Protein AF-A0A8X6WS28-F1 (afdb_monomer)

Sequence (253 aa):
MKSKLMPLMRCICMEIDQWQKDHEDIFRSQCIDFQRYFCWNSQGKIDRVKTGKSLINDENLCVIERYNLARLYFFVSDVISLWEKLPWSFKWQVKYHSPDDDDQKLWFQYITTQTDENVNRVCRISWDNPFNLKARFSFLTQNEKIYWFTFHIATKRICYDDMSLCLSQLEKNEQEIVLRQNASKILQYYLVWPLQSEFLDVSKSLWPFMSIKHCFDTLKFIINERIMIGWKDFDYVLLLKDFDANLNNLKNL

Secondary structure (DSSP, 8-state):
-HHHHHHHHHHHHHHHHHHHHHTHHHHTT----GGGT-PBPTTSSB-HHHHHHHHHH-TTS-HHHHHHHHHHTT-HHHHHHHHHHS-HHHHHHHHHT-TT-HHHHHHHHHHHH--HHHHHHHHHH-TT--TTHHHHHTTS-HHHHHHHHHHHHHTT---HHHHHHHHHTS-HHHHHHHHHHHHHHHHHHHTSTTGGGGHHHHHHHHGGG--HHHHHHHHHHIIIIIITTT--SS-HHHHHHHHHHHHHGGGG-

Radius of gyration: 20.95 Å; Cα contacts (8 Å, |Δi|>4): 197; chains: 1; bounding box: 54×35×66 Å

Foldseek 3Di:
DVVLVVLVVVQLVVLVVVLCVLLCVLCVDDPDPLPVQFDADPQGHGPLLSSLVSVLPDPVDDLSSSLVSCLLQVVLVSVLVSVVVDDPVVVCCLVPPCPPCPLSVLSVVCSVPVDPVSVLVNLPVVLPRQHNLVVSLVSDDQVRLLVSLLVCLVVVNHDPVSNVVSLVPHDPVSNLVSLLSRVLSNLLNCVRPPNVVCSVVSCVVSVVSDDPVSLVSNLCCLVPVDVVVPNDNDPSVVVSVSSVVVVVVVVVD

Solvent-accessible surface area (backbone atoms only — not comparable to full-atom values): 14457 Å² total; per-residue (Å²): 118,76,80,72,47,55,37,51,51,52,50,50,52,48,54,50,51,51,55,48,61,77,44,37,88,68,48,76,87,60,95,68,78,58,76,85,47,64,35,66,43,99,77,68,46,72,34,58,69,60,19,50,53,49,52,51,68,39,80,90,51,55,61,65,46,31,30,51,49,22,54,56,51,65,37,62,70,53,30,54,62,35,54,75,73,47,56,66,69,57,56,48,35,51,74,75,68,42,89,85,41,65,62,55,44,31,51,50,50,21,70,75,67,70,41,70,70,37,51,40,48,40,54,54,74,44,67,87,58,59,50,49,48,72,73,38,56,75,61,44,55,73,71,52,44,54,53,50,51,51,52,31,53,74,70,69,52,57,50,70,73,48,48,59,52,55,50,70,74,43,55,74,73,52,37,49,52,50,39,47,76,34,36,32,54,58,52,53,54,24,70,37,89,79,38,49,85,50,33,67,65,50,49,65,73,42,46,92,38,52,48,74,65,32,52,50,55,38,52,51,43,48,45,57,73,32,53,70,68,62,60,67,74,56,67,58,69,58,53,49,51,58,54,51,58,58,54,62,66,55,81,81,113

Structure (mmCIF, N/CA/C/O backbone):
data_AF-A0A8X6WS28-F1
#
_entry.id   AF-A0A8X6WS28-F1
#
loop_
_atom_site.group_PDB
_atom_site.id
_atom_site.type_symbol
_atom_site.label_atom_id
_atom_site.label_alt_id
_atom_site.label_comp_id
_atom_site.label_asym_id
_atom_site.label_entity_id
_atom_site.label_seq_id
_atom_site.pdbx_PDB_ins_code
_atom_site.Cartn_x
_atom_site.Cartn_y
_atom_site.Cartn_z
_atom_site.occupancy
_atom_site.B_iso_or_equiv
_atom_site.auth_seq_id
_atom_site.auth_comp_id
_atom_site.auth_asym_id
_atom_site.auth_atom_id
_atom_site.pdbx_PDB_model_num
ATOM 1 N N . MET A 1 1 ? -28.271 -16.884 1.435 1.00 48.62 1 MET A N 1
ATOM 2 C CA . MET A 1 1 ? -26.953 -16.922 0.757 1.00 48.62 1 MET A CA 1
ATOM 3 C C . MET A 1 1 ? -26.655 -15.645 -0.034 1.00 48.62 1 MET A C 1
ATOM 5 O O . MET A 1 1 ? -25.646 -15.024 0.260 1.00 48.62 1 MET A O 1
ATOM 9 N N . LYS A 1 2 ? -27.535 -15.178 -0.943 1.00 52.78 2 LYS A N 1
ATOM 10 C CA . LYS A 1 2 ? -27.320 -13.939 -1.734 1.00 52.78 2 LYS A CA 1
ATOM 11 C C . LYS A 1 2 ? -27.067 -12.656 -0.910 1.00 52.78 2 LYS A C 1
ATOM 13 O O . LYS A 1 2 ? -26.308 -11.803 -1.348 1.00 52.78 2 LYS A O 1
ATOM 18 N N . SER A 1 3 ? -27.635 -12.525 0.294 1.00 63.62 3 SER A N 1
ATOM 19 C CA . SER A 1 3 ? -27.516 -11.304 1.116 1.00 63.62 3 SER A CA 1
ATOM 20 C C . SER A 1 3 ? -26.146 -11.082 1.771 1.00 63.62 3 SER A C 1
ATOM 22 O O . SER A 1 3 ? -25.792 -9.936 2.022 1.00 63.62 3 SER A O 1
ATOM 24 N N . LYS A 1 4 ? -25.363 -12.142 2.026 1.00 65.88 4 LYS A N 1
ATOM 25 C CA . LYS A 1 4 ? -24.012 -12.035 2.619 1.00 65.88 4 LYS A CA 1
ATOM 26 C C . LYS A 1 4 ? -22.906 -11.802 1.581 1.00 65.88 4 LYS A C 1
ATOM 28 O O . LYS A 1 4 ? -21.815 -11.390 1.947 1.00 65.88 4 LYS A O 1
ATOM 33 N N . LEU A 1 5 ? -23.186 -12.049 0.300 1.00 76.75 5 LEU A N 1
ATOM 34 C CA . LEU A 1 5 ? -22.228 -11.867 -0.799 1.00 76.75 5 LEU A CA 1
ATOM 35 C C . LEU A 1 5 ? -22.096 -10.402 -1.226 1.00 76.75 5 LEU A C 1
ATOM 37 O O . LEU A 1 5 ? -20.997 -9.955 -1.533 1.00 76.75 5 LEU A O 1
ATOM 41 N N . MET A 1 6 ? -23.194 -9.643 -1.198 1.00 81.06 6 MET A N 1
ATOM 42 C CA . MET A 1 6 ? -23.214 -8.251 -1.668 1.00 81.06 6 MET A CA 1
ATOM 43 C C . MET A 1 6 ? -22.199 -7.329 -0.963 1.00 81.06 6 MET A C 1
ATOM 45 O O . MET A 1 6 ? -21.538 -6.560 -1.660 1.00 81.06 6 MET A O 1
ATOM 49 N N . PRO A 1 7 ? -22.015 -7.384 0.373 1.00 83.50 7 PRO A N 1
ATOM 50 C CA . PRO A 1 7 ? -21.005 -6.557 1.031 1.00 83.50 7 PRO A CA 1
ATOM 51 C C . PRO A 1 7 ? -19.574 -6.910 0.615 1.00 83.50 7 PRO A C 1
ATOM 53 O O . PRO A 1 7 ? -18.783 -6.013 0.348 1.00 83.50 7 PRO A O 1
ATOM 56 N N . LEU A 1 8 ? -19.263 -8.203 0.477 1.00 85.12 8 LEU A N 1
ATOM 57 C CA . LEU A 1 8 ? -17.941 -8.658 0.038 1.00 85.12 8 LEU A CA 1
ATOM 58 C C . LEU A 1 8 ? -17.656 -8.264 -1.415 1.00 85.12 8 LEU A C 1
ATOM 60 O O . LEU A 1 8 ? -16.547 -7.841 -1.724 1.00 85.12 8 LEU A O 1
ATOM 64 N N . MET A 1 9 ? -18.662 -8.326 -2.295 1.00 87.94 9 MET A N 1
ATOM 65 C CA . MET A 1 9 ? -18.533 -7.838 -3.674 1.00 87.94 9 MET A CA 1
ATOM 66 C C . MET A 1 9 ? -18.166 -6.354 -3.711 1.00 87.94 9 MET A C 1
ATOM 68 O O . MET A 1 9 ? -17.301 -5.965 -4.488 1.00 87.94 9 MET A O 1
ATOM 72 N N . ARG A 1 10 ? -18.770 -5.527 -2.845 1.00 89.56 10 ARG A N 1
ATOM 73 C CA . ARG A 1 10 ? -18.407 -4.106 -2.738 1.00 89.56 10 ARG A CA 1
ATOM 74 C C . ARG A 1 10 ? -16.935 -3.931 -2.355 1.00 89.56 10 ARG A C 1
ATOM 76 O O . ARG A 1 10 ? -16.272 -3.094 -2.957 1.00 89.56 10 ARG A O 1
ATOM 83 N N . CYS A 1 11 ? -16.424 -4.717 -1.405 1.00 89.94 11 CYS A N 1
ATOM 84 C CA . CYS A 1 11 ? -15.014 -4.658 -1.006 1.00 89.94 11 CYS A CA 1
ATOM 85 C C . CYS A 1 11 ? -14.076 -5.045 -2.154 1.00 89.94 11 CYS A C 1
ATOM 87 O O . CYS A 1 11 ? -13.127 -4.317 -2.425 1.00 89.94 11 CYS A O 1
ATOM 89 N N . ILE A 1 12 ? -14.382 -6.131 -2.869 1.00 90.88 12 ILE A N 1
ATOM 90 C CA . ILE A 1 12 ? -13.604 -6.582 -4.034 1.00 90.88 12 ILE A CA 1
ATOM 91 C C . ILE A 1 12 ? -13.600 -5.512 -5.132 1.00 90.88 12 ILE A C 1
ATOM 93 O O . ILE A 1 12 ? -12.540 -5.172 -5.651 1.00 90.88 12 ILE A O 1
ATOM 97 N N . CYS A 1 13 ? -14.760 -4.934 -5.461 1.00 91.00 13 CYS A N 1
ATOM 98 C CA . CYS A 1 13 ? -14.840 -3.861 -6.453 1.00 91.00 13 CYS A CA 1
ATOM 99 C C . CYS A 1 13 ? -14.020 -2.633 -6.040 1.00 91.00 13 CYS A C 1
ATOM 101 O O . CYS A 1 13 ? -13.392 -2.017 -6.893 1.00 91.00 13 CYS A O 1
ATOM 103 N N . MET A 1 14 ? -14.005 -2.283 -4.751 1.00 89.38 14 MET A N 1
ATOM 104 C CA . MET A 1 14 ? -13.206 -1.160 -4.256 1.00 89.38 14 MET A CA 1
ATOM 105 C C . MET A 1 14 ? -11.705 -1.448 -4.243 1.00 89.38 14 MET A C 1
ATOM 107 O O . MET A 1 14 ? -10.928 -0.542 -4.520 1.00 89.38 14 MET A O 1
ATOM 111 N N . GLU A 1 15 ? -11.290 -2.684 -3.968 1.00 91.25 15 GLU A N 1
ATOM 112 C CA . GLU A 1 15 ? -9.887 -3.096 -4.097 1.00 91.25 15 GLU A CA 1
ATOM 113 C C . GLU A 1 15 ? -9.414 -2.980 -5.556 1.00 91.25 15 GLU A C 1
ATOM 115 O O . GLU A 1 15 ? -8.338 -2.442 -5.815 1.00 91.25 15 GLU A O 1
ATOM 120 N N . ILE A 1 16 ? -10.245 -3.410 -6.515 1.00 92.12 16 ILE A N 1
ATOM 121 C CA . ILE A 1 16 ? -9.967 -3.276 -7.954 1.00 92.12 16 ILE A CA 1
ATOM 122 C C . ILE A 1 16 ? -9.901 -1.802 -8.368 1.00 92.12 16 ILE A C 1
ATOM 124 O O . ILE 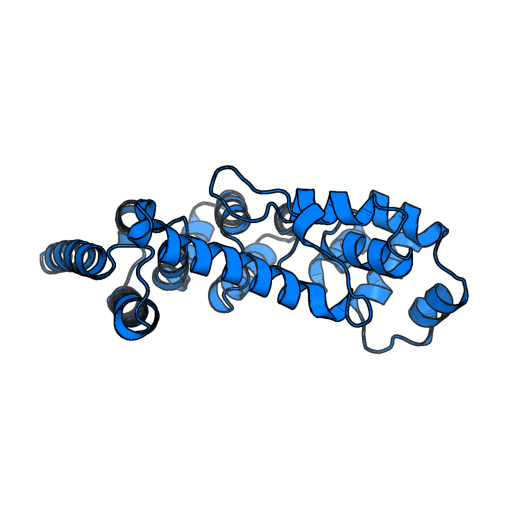A 1 16 ? -8.935 -1.398 -9.008 1.00 92.12 16 ILE A O 1
ATOM 128 N N . ASP A 1 17 ? -10.900 -1.000 -7.993 1.00 89.62 17 ASP A N 1
ATOM 129 C CA . ASP A 1 17 ? -10.962 0.433 -8.312 1.00 89.62 17 ASP A CA 1
ATOM 130 C C . ASP A 1 17 ? -9.759 1.191 -7.735 1.00 89.62 17 ASP A C 1
ATOM 132 O O . ASP A 1 17 ? -9.132 1.990 -8.430 1.00 89.62 17 ASP A O 1
ATOM 136 N N . GLN A 1 18 ? -9.374 0.896 -6.489 1.00 87.38 18 GLN A N 1
ATOM 137 C CA . GLN A 1 18 ? -8.189 1.495 -5.882 1.00 87.38 18 GLN A CA 1
ATOM 138 C C . GLN A 1 18 ? -6.918 1.089 -6.626 1.00 87.38 18 GLN A C 1
ATOM 140 O O . GLN A 1 18 ? -6.088 1.945 -6.922 1.00 87.38 18 GLN A O 1
ATOM 145 N N . TRP A 1 19 ? -6.765 -0.195 -6.963 1.00 90.19 19 TRP A N 1
ATOM 146 C CA . TRP A 1 19 ? -5.617 -0.645 -7.744 1.00 90.19 19 TRP A CA 1
ATOM 147 C C . TRP A 1 19 ? -5.562 0.058 -9.106 1.00 90.19 19 TRP A C 1
ATOM 149 O O . TRP A 1 19 ? -4.492 0.488 -9.517 1.00 90.19 19 TRP A O 1
ATOM 159 N N . GLN A 1 20 ? -6.693 0.231 -9.792 1.00 89.50 20 GLN A N 1
ATOM 160 C CA . GLN A 1 20 ? -6.738 0.915 -11.088 1.00 89.50 20 GLN A CA 1
ATOM 161 C C . GLN A 1 20 ? -6.341 2.389 -10.981 1.00 89.50 20 GLN A C 1
ATOM 163 O O . GLN A 1 20 ? -5.512 2.837 -11.769 1.00 89.50 20 GLN A O 1
ATOM 168 N N . LYS A 1 21 ? -6.864 3.117 -9.986 1.00 86.19 21 LYS A N 1
ATOM 169 C CA . LYS A 1 21 ? -6.486 4.516 -9.710 1.00 86.19 21 LYS A CA 1
ATOM 170 C C . LYS A 1 21 ? -4.995 4.663 -9.453 1.00 86.19 21 LYS A C 1
ATOM 172 O O . LYS A 1 21 ? -4.343 5.527 -10.020 1.00 86.19 21 LYS A O 1
ATOM 177 N N . ASP A 1 22 ? -4.442 3.759 -8.656 1.00 85.12 22 ASP A N 1
ATOM 178 C CA . ASP A 1 22 ? -3.020 3.747 -8.322 1.00 85.12 22 ASP A CA 1
ATOM 179 C C . ASP A 1 22 ? -2.099 3.544 -9.545 1.00 85.12 22 ASP A C 1
ATOM 181 O O . ASP A 1 22 ? -0.907 3.837 -9.468 1.00 85.12 22 ASP A O 1
ATOM 185 N N . HIS A 1 23 ? -2.630 3.032 -10.661 1.00 89.75 23 HIS A N 1
ATOM 186 C CA . HIS A 1 23 ? -1.886 2.768 -11.898 1.00 89.75 23 HIS A CA 1
ATOM 187 C C . HIS A 1 23 ? -2.413 3.572 -13.094 1.00 89.75 23 HIS A C 1
ATOM 189 O O . HIS A 1 23 ? -2.018 3.301 -14.233 1.00 89.75 23 HIS A O 1
ATOM 195 N N . GLU A 1 24 ? -3.295 4.549 -12.865 1.00 87.75 24 GLU A N 1
ATOM 196 C CA . GLU A 1 24 ? -3.998 5.253 -13.941 1.00 87.75 24 GLU A CA 1
ATOM 197 C C . GLU A 1 24 ? -3.023 5.941 -14.899 1.00 87.75 24 GLU A C 1
ATOM 199 O O . GLU A 1 24 ? -3.191 5.858 -16.113 1.00 87.75 24 GLU A O 1
ATOM 204 N N . ASP A 1 25 ? -1.937 6.506 -14.366 1.00 85.12 25 ASP A N 1
ATOM 205 C CA . ASP A 1 25 ? -0.898 7.210 -15.122 1.00 85.12 25 ASP A CA 1
ATOM 206 C C . ASP A 1 25 ? -0.120 6.323 -16.089 1.00 85.12 25 ASP A C 1
ATOM 208 O O . ASP A 1 25 ? 0.381 6.804 -17.107 1.00 85.12 25 ASP A O 1
ATOM 212 N N . ILE A 1 26 ? -0.046 5.026 -15.800 1.00 88.50 26 ILE A N 1
ATOM 213 C CA . ILE A 1 26 ? 0.639 4.061 -16.656 1.00 88.50 26 ILE A CA 1
ATOM 214 C C . ILE A 1 26 ? -0.276 3.646 -17.807 1.00 88.50 26 ILE A C 1
ATOM 216 O O . ILE A 1 26 ? 0.178 3.554 -18.943 1.00 88.50 26 ILE A O 1
ATOM 220 N N . PHE A 1 27 ? -1.565 3.435 -17.530 1.00 86.50 27 PHE A N 1
ATOM 221 C CA . PHE A 1 27 ? -2.501 2.807 -18.465 1.00 86.50 27 PHE A CA 1
ATOM 222 C C . PHE A 1 27 ? -3.532 3.767 -19.073 1.00 86.50 27 PHE A C 1
ATOM 224 O O . PHE A 1 27 ? -4.529 3.307 -19.629 1.00 86.50 27 PHE A O 1
ATOM 231 N N . ARG A 1 28 ? -3.297 5.090 -19.028 1.00 72.88 28 ARG A N 1
ATOM 232 C CA . ARG A 1 28 ? -4.247 6.147 -19.456 1.00 72.88 28 ARG A CA 1
ATOM 233 C C . ARG A 1 28 ? -4.907 5.937 -20.829 1.00 72.88 28 ARG A C 1
ATOM 235 O O . ARG A 1 28 ? -5.938 6.545 -21.096 1.00 72.88 28 ARG A O 1
ATOM 242 N N . SER A 1 29 ? -4.310 5.140 -21.717 1.00 65.38 29 SER A N 1
ATOM 243 C CA . SER A 1 29 ? -4.733 4.994 -23.117 1.00 65.38 29 SER A CA 1
ATOM 244 C C . SER A 1 29 ? -5.238 3.604 -23.517 1.00 65.38 29 SER A C 1
ATOM 246 O O . SER A 1 29 ? -5.697 3.450 -24.650 1.00 65.38 29 SER A O 1
ATOM 248 N N . GLN A 1 30 ? -5.192 2.599 -22.633 1.00 67.50 30 GLN A N 1
ATOM 249 C CA . GLN A 1 30 ? -5.531 1.223 -23.006 1.00 67.50 30 GLN A CA 1
ATOM 250 C C . GLN A 1 30 ? -6.765 0.683 -22.286 1.00 67.50 30 GLN A C 1
ATOM 252 O O . GLN A 1 30 ? -6.897 0.758 -21.067 1.00 67.50 30 GLN A O 1
ATOM 257 N N . CYS A 1 31 ? -7.648 0.044 -23.055 1.00 70.00 31 CYS A N 1
ATOM 258 C CA . CYS A 1 31 ? -8.720 -0.786 -22.518 1.00 70.00 31 CYS A CA 1
ATOM 259 C C . CYS A 1 31 ? -8.157 -2.183 -22.212 1.00 70.00 31 CYS A C 1
ATOM 261 O O . CYS A 1 31 ? -8.352 -3.131 -22.972 1.00 70.00 31 CYS A O 1
ATOM 263 N N . ILE A 1 32 ? -7.380 -2.288 -21.132 1.00 79.94 32 ILE A N 1
ATOM 264 C CA . ILE A 1 32 ? -6.863 -3.571 -20.648 1.00 79.94 32 ILE A CA 1
ATOM 265 C C . ILE A 1 32 ? -7.921 -4.196 -19.743 1.00 79.94 32 ILE A C 1
ATOM 267 O O . ILE A 1 32 ? -8.360 -3.590 -18.764 1.00 79.94 32 ILE A O 1
ATOM 271 N N . ASP A 1 33 ? -8.298 -5.438 -20.035 1.00 85.44 33 ASP A N 1
ATOM 272 C CA . ASP A 1 33 ? -9.040 -6.248 -19.075 1.00 85.44 33 ASP A CA 1
ATOM 273 C C . ASP A 1 33 ? -8.087 -6.728 -17.973 1.00 85.44 33 ASP A C 1
ATOM 275 O O . ASP A 1 33 ? -7.430 -7.765 -18.089 1.00 85.44 33 ASP A O 1
ATOM 279 N N . PHE A 1 34 ? -7.977 -5.941 -16.901 1.00 86.25 34 PHE A N 1
ATOM 280 C CA . PHE A 1 34 ? -7.095 -6.250 -15.775 1.00 86.25 34 PHE A CA 1
ATOM 281 C C . PHE A 1 34 ? -7.519 -7.499 -14.992 1.00 86.25 34 PHE A C 1
ATOM 283 O O . PHE A 1 34 ? -6.694 -8.078 -14.283 1.00 86.25 34 PHE A O 1
ATOM 290 N N . GLN A 1 35 ? -8.770 -7.954 -15.134 1.00 86.25 35 GLN A N 1
ATOM 291 C CA . GLN A 1 35 ? -9.306 -9.052 -14.324 1.00 86.25 35 GLN A CA 1
ATOM 292 C C . GLN A 1 35 ? -8.512 -10.347 -14.511 1.00 86.25 35 GLN A C 1
ATOM 294 O O . GLN A 1 35 ? -8.339 -11.100 -13.555 1.00 86.25 35 GLN A O 1
ATOM 299 N N . ARG A 1 36 ? -7.963 -10.572 -15.712 1.00 89.25 36 ARG A N 1
ATOM 300 C CA . ARG A 1 36 ? -7.137 -11.750 -16.019 1.00 89.25 36 ARG A CA 1
ATOM 301 C C . ARG A 1 36 ? -5.742 -11.729 -15.385 1.00 89.25 36 ARG A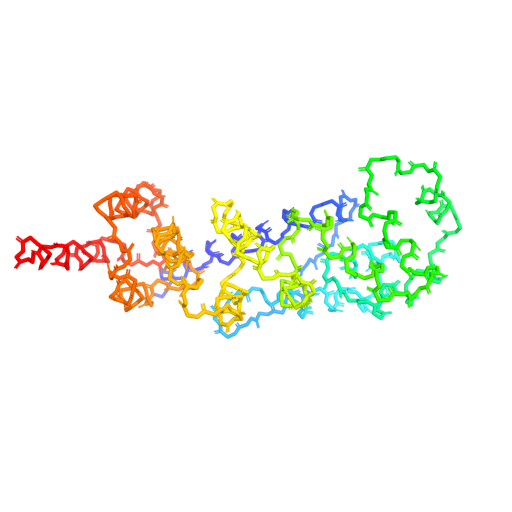 C 1
ATOM 303 O O . ARG A 1 36 ? -5.087 -12.765 -15.362 1.00 89.25 36 ARG A O 1
ATOM 310 N N . TYR A 1 37 ? -5.282 -10.576 -14.894 1.00 92.38 37 TYR A N 1
ATOM 311 C CA . TYR A 1 37 ? -3.944 -10.423 -14.310 1.00 92.38 37 TYR A CA 1
ATOM 312 C C . TYR A 1 37 ? -3.941 -10.387 -12.788 1.00 92.38 37 TYR A C 1
ATOM 314 O O . TYR A 1 37 ? -2.878 -10.574 -12.195 1.00 92.38 37 TYR A O 1
ATOM 322 N N . PHE A 1 38 ? -5.088 -10.123 -12.154 1.00 94.75 38 PHE A N 1
ATOM 323 C CA . PHE A 1 38 ? -5.152 -10.006 -10.704 1.00 94.75 38 PHE A CA 1
ATOM 324 C C . PHE A 1 38 ? -4.791 -11.325 -10.027 1.00 94.75 38 PHE A C 1
ATOM 326 O O . PHE A 1 38 ? -5.531 -12.310 -10.059 1.00 94.75 38 PHE A O 1
ATOM 333 N N . CYS A 1 39 ? -3.645 -11.308 -9.358 1.00 94.69 39 CYS A N 1
ATOM 334 C CA . CYS A 1 39 ? -3.243 -12.343 -8.429 1.00 94.69 39 CYS A CA 1
ATOM 335 C C . CYS A 1 39 ? -3.858 -12.004 -7.073 1.00 94.69 39 CYS A C 1
ATOM 337 O O . CYS A 1 39 ? -3.534 -10.968 -6.509 1.00 94.69 39 CYS A O 1
ATOM 339 N N . TRP A 1 40 ? -4.728 -12.856 -6.536 1.00 93.19 40 TRP A N 1
ATOM 340 C CA . TRP A 1 40 ? -5.344 -12.641 -5.223 1.00 93.19 40 TRP A CA 1
ATOM 341 C C . TRP A 1 40 ? -4.543 -13.349 -4.124 1.00 93.19 40 TRP A C 1
ATOM 343 O O . TRP A 1 40 ? -4.073 -14.473 -4.317 1.00 93.19 40 TRP A O 1
ATOM 353 N N . ASN A 1 41 ? -4.377 -12.706 -2.968 1.00 89.94 41 ASN A N 1
ATOM 354 C CA . ASN A 1 41 ? -3.790 -13.332 -1.784 1.00 89.94 41 ASN A CA 1
ATOM 355 C C . ASN A 1 41 ? -4.853 -14.112 -0.979 1.00 89.94 41 ASN A C 1
ATOM 357 O O . ASN A 1 41 ? -6.051 -14.044 -1.261 1.00 89.94 41 ASN A O 1
ATOM 361 N N . SER A 1 42 ? -4.427 -14.861 0.042 1.00 88.12 42 SER A N 1
ATOM 362 C CA . SER A 1 42 ? -5.326 -15.685 0.872 1.00 88.12 42 SER A CA 1
ATOM 363 C C . SER A 1 42 ? -6.350 -14.881 1.679 1.00 88.12 42 SER A C 1
ATOM 365 O O . SER A 1 42 ? -7.355 -15.437 2.111 1.00 88.12 42 SER A O 1
ATOM 367 N N . GLN A 1 43 ? -6.113 -13.583 1.870 1.00 84.62 43 GLN A N 1
ATOM 368 C CA . GLN A 1 43 ? -7.030 -12.671 2.547 1.00 84.62 43 GLN A CA 1
ATOM 369 C C . GLN A 1 43 ? -8.047 -12.041 1.574 1.00 84.62 43 GLN A C 1
ATOM 371 O O . GLN A 1 43 ? -8.959 -11.342 2.006 1.00 84.62 43 GLN A O 1
ATOM 376 N N . GLY A 1 44 ? -7.919 -12.290 0.266 1.00 87.75 44 GLY A N 1
ATOM 377 C CA . GLY A 1 44 ? -8.797 -11.734 -0.761 1.00 87.75 44 GLY A CA 1
ATOM 378 C C . GLY A 1 44 ? -8.384 -10.351 -1.269 1.00 87.75 44 GLY A C 1
ATOM 379 O O . GLY A 1 44 ? -9.162 -9.723 -1.973 1.00 87.75 44 GLY A O 1
ATOM 380 N N . LYS A 1 45 ? -7.178 -9.863 -0.968 1.00 90.00 45 LYS A N 1
ATOM 381 C CA . LYS A 1 45 ? -6.630 -8.637 -1.579 1.00 90.00 45 LYS A CA 1
ATOM 382 C C . LYS A 1 45 ? -5.844 -8.940 -2.845 1.00 90.00 45 LYS A C 1
ATOM 384 O O . LYS A 1 45 ? -5.374 -10.065 -3.028 1.00 90.00 45 LYS A O 1
ATOM 389 N N . ILE A 1 46 ? -5.670 -7.934 -3.701 1.00 91.75 46 ILE A N 1
ATOM 390 C CA . ILE A 1 46 ? -4.791 -8.062 -4.862 1.00 91.75 46 ILE A CA 1
ATOM 391 C C . ILE A 1 46 ? -3.348 -8.122 -4.349 1.00 91.75 46 ILE A C 1
ATOM 393 O O . ILE A 1 46 ? -2.839 -7.184 -3.738 1.00 91.75 46 ILE A O 1
ATOM 397 N N . ASP A 1 47 ? -2.665 -9.231 -4.617 1.00 91.25 47 ASP A N 1
ATOM 398 C CA . ASP A 1 47 ? -1.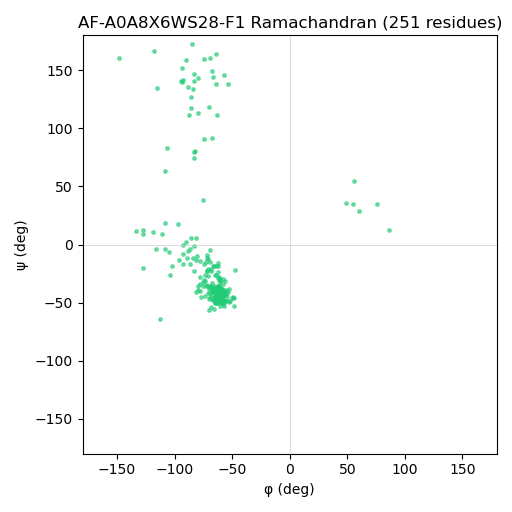218 -9.357 -4.492 1.00 91.25 47 ASP A CA 1
ATOM 399 C C . ASP A 1 47 ? -0.579 -8.477 -5.569 1.00 91.25 47 ASP A C 1
ATOM 401 O O . ASP A 1 47 ? -0.399 -8.873 -6.728 1.00 91.25 47 ASP A O 1
ATOM 405 N N . ARG A 1 48 ? -0.306 -7.230 -5.187 1.00 89.75 48 ARG A N 1
ATOM 406 C CA . ARG A 1 48 ? 0.169 -6.187 -6.096 1.00 89.75 48 ARG A CA 1
ATOM 407 C C . ARG A 1 48 ? 1.499 -6.559 -6.739 1.00 89.75 48 ARG A C 1
ATOM 409 O O . ARG A 1 48 ? 1.668 -6.347 -7.932 1.00 89.75 48 ARG A O 1
ATOM 416 N N . VAL A 1 49 ? 2.413 -7.168 -5.981 1.00 89.50 49 VAL A N 1
ATOM 417 C CA . VAL A 1 49 ? 3.735 -7.579 -6.475 1.00 89.50 49 VAL A CA 1
ATOM 418 C C . VAL A 1 49 ? 3.590 -8.658 -7.545 1.00 89.50 49 VAL A C 1
ATOM 420 O O . VAL A 1 49 ? 4.141 -8.511 -8.637 1.00 89.50 49 VAL A O 1
ATOM 423 N N . LYS A 1 50 ? 2.817 -9.721 -7.281 1.00 92.88 50 LYS A N 1
ATOM 424 C CA . LYS A 1 50 ? 2.592 -10.778 -8.281 1.00 92.88 50 LYS A CA 1
ATOM 425 C C . LYS A 1 50 ? 1.808 -10.273 -9.488 1.00 92.88 50 LYS A C 1
ATOM 427 O O . LYS A 1 50 ? 2.138 -10.645 -10.609 1.00 92.88 50 LYS A O 1
ATOM 432 N N . THR A 1 51 ? 0.804 -9.426 -9.273 1.00 94.25 51 THR A N 1
ATOM 433 C CA . THR A 1 51 ? 0.009 -8.810 -10.349 1.00 94.25 51 THR A CA 1
ATOM 434 C C . THR A 1 51 ? 0.890 -7.930 -11.237 1.00 94.25 51 THR A C 1
ATOM 436 O O . THR A 1 51 ? 0.911 -8.107 -12.452 1.00 94.25 51 THR A O 1
ATOM 439 N N . GLY A 1 52 ? 1.686 -7.039 -10.638 1.00 93.56 52 GLY A N 1
ATOM 440 C CA . GLY A 1 52 ? 2.635 -6.185 -11.349 1.00 93.56 52 GLY A CA 1
ATOM 441 C C . GLY A 1 52 ? 3.654 -7.002 -12.139 1.00 93.56 52 GLY A C 1
ATOM 442 O O . GLY A 1 52 ? 3.889 -6.727 -13.312 1.00 93.56 52 GLY A O 1
ATOM 443 N N . LYS A 1 53 ? 4.196 -8.071 -11.544 1.00 94.75 53 LYS A N 1
ATOM 444 C CA . LYS A 1 53 ? 5.123 -8.975 -12.236 1.00 94.75 53 LYS A CA 1
ATOM 445 C C . LYS A 1 53 ? 4.459 -9.725 -13.398 1.00 94.75 53 LYS A C 1
ATOM 447 O O . LYS A 1 53 ? 5.084 -9.878 -14.443 1.00 94.75 53 LYS A O 1
ATOM 452 N N . SER A 1 54 ? 3.206 -10.157 -13.238 1.00 95.38 54 SER A N 1
ATOM 453 C CA . SER A 1 54 ? 2.410 -10.784 -14.304 1.00 95.38 54 SER A CA 1
ATOM 454 C C . SER A 1 54 ? 2.241 -9.839 -15.498 1.00 95.38 54 SER A C 1
ATOM 456 O O . SER A 1 54 ? 2.567 -10.207 -16.623 1.00 95.38 54 SER A O 1
ATOM 458 N N . LEU A 1 55 ? 1.849 -8.587 -15.241 1.00 95.12 55 LEU A N 1
ATOM 459 C CA . LEU A 1 55 ? 1.712 -7.551 -16.271 1.00 95.12 55 LEU A CA 1
ATOM 460 C C . LEU A 1 55 ? 3.050 -7.248 -16.962 1.00 95.12 55 LEU A C 1
ATOM 462 O O . LEU A 1 55 ? 3.129 -7.206 -18.183 1.00 95.12 55 LEU A O 1
ATOM 466 N N . ILE A 1 56 ? 4.135 -7.094 -16.203 1.00 95.69 56 ILE A N 1
ATOM 467 C CA . ILE A 1 56 ? 5.473 -6.831 -16.759 1.00 95.69 56 ILE A CA 1
ATOM 468 C C . ILE A 1 56 ? 5.951 -7.952 -17.681 1.00 95.69 56 ILE A C 1
ATOM 470 O O . ILE A 1 56 ? 6.717 -7.691 -18.609 1.00 95.69 56 ILE A O 1
ATOM 474 N N . ASN A 1 57 ? 5.519 -9.187 -17.453 1.00 95.50 57 ASN A N 1
ATOM 475 C CA . ASN A 1 57 ? 5.894 -10.323 -18.285 1.00 95.50 57 ASN A CA 1
ATOM 476 C C . ASN A 1 57 ? 5.017 -10.473 -19.538 1.00 95.50 57 ASN A C 1
ATOM 478 O O . ASN A 1 57 ? 5.393 -11.231 -20.430 1.00 95.50 57 ASN A O 1
ATOM 482 N N . ASP A 1 58 ? 3.894 -9.760 -19.640 1.00 93.94 58 ASP A N 1
ATOM 483 C CA . ASP A 1 58 ? 3.003 -9.857 -20.793 1.00 93.94 58 ASP A CA 1
ATOM 484 C C . ASP A 1 58 ? 3.525 -9.041 -21.982 1.00 93.94 58 ASP A C 1
ATOM 486 O O . ASP A 1 58 ? 3.567 -7.812 -21.956 1.00 93.94 58 ASP A O 1
ATOM 490 N N . GLU A 1 59 ? 3.905 -9.729 -23.057 1.00 91.81 59 GLU A N 1
ATOM 491 C CA . GLU A 1 59 ? 4.394 -9.102 -24.287 1.00 91.81 59 GLU A CA 1
ATOM 492 C C . GLU A 1 59 ? 3.306 -8.400 -25.107 1.00 91.81 59 GLU A C 1
ATOM 494 O O . GLU A 1 59 ? 3.642 -7.619 -25.995 1.00 91.81 59 GLU A O 1
ATOM 499 N N . ASN A 1 60 ? 2.025 -8.610 -24.785 1.00 90.12 60 ASN A N 1
ATOM 500 C CA . ASN A 1 60 ? 0.928 -7.846 -25.380 1.00 90.12 60 ASN A CA 1
ATOM 501 C C . ASN A 1 60 ? 0.881 -6.398 -24.871 1.00 90.12 60 ASN A C 1
ATOM 503 O O . ASN A 1 60 ? 0.321 -5.538 -25.548 1.00 90.12 60 ASN A O 1
ATOM 507 N N . LEU A 1 61 ? 1.455 -6.121 -23.694 1.00 91.31 61 LEU A N 1
ATOM 508 C CA . LEU A 1 61 ? 1.597 -4.759 -23.189 1.00 91.31 61 LEU A CA 1
ATOM 509 C C . LEU A 1 61 ? 2.789 -4.070 -23.842 1.00 91.31 61 LEU A C 1
ATOM 511 O O . LEU A 1 61 ? 3.844 -4.675 -24.068 1.00 91.31 61 LEU A O 1
ATOM 515 N N . CYS A 1 62 ? 2.648 -2.772 -24.114 1.00 92.12 62 CYS A N 1
ATOM 516 C CA . CYS A 1 62 ? 3.725 -2.050 -24.766 1.00 92.12 62 CYS A CA 1
ATOM 517 C C . CYS A 1 62 ? 4.939 -1.944 -23.829 1.00 92.12 62 CYS A C 1
ATOM 519 O O . CYS A 1 62 ? 4.826 -1.871 -22.602 1.00 92.12 62 CYS A O 1
ATOM 521 N N . VAL A 1 63 ? 6.137 -1.914 -24.415 1.00 94.81 63 VAL A N 1
ATOM 522 C CA . VAL A 1 63 ? 7.394 -1.898 -23.651 1.00 94.81 63 VAL A CA 1
ATOM 523 C C . VAL A 1 63 ? 7.493 -0.708 -22.684 1.00 94.81 63 VAL A C 1
ATOM 525 O O . VAL A 1 63 ? 8.094 -0.842 -21.622 1.00 94.81 63 VAL A O 1
ATOM 528 N N . ILE A 1 64 ? 6.866 0.429 -23.010 1.00 92.75 64 ILE A N 1
ATOM 529 C CA . ILE A 1 64 ? 6.855 1.632 -22.164 1.00 92.75 64 ILE A CA 1
ATOM 530 C C . ILE A 1 64 ? 6.033 1.404 -20.888 1.00 92.75 64 ILE A C 1
ATOM 532 O O . ILE A 1 64 ? 6.497 1.727 -19.798 1.00 92.75 64 ILE A O 1
ATOM 536 N N . GLU A 1 65 ? 4.846 0.806 -20.992 1.00 93.06 65 GLU A N 1
ATOM 537 C CA . GLU A 1 65 ? 4.001 0.495 -19.829 1.00 93.06 65 GLU A CA 1
ATOM 538 C C . GLU A 1 65 ? 4.669 -0.527 -18.923 1.00 93.06 65 GLU A C 1
ATOM 540 O O . GLU A 1 65 ? 4.748 -0.329 -17.713 1.00 93.06 65 GLU A O 1
ATOM 545 N N . ARG A 1 66 ? 5.223 -1.588 -19.517 1.00 95.38 66 ARG A N 1
ATOM 546 C CA . ARG A 1 66 ? 5.982 -2.605 -18.783 1.00 95.38 66 ARG A CA 1
ATOM 547 C C . ARG A 1 66 ? 7.170 -1.980 -18.052 1.00 95.38 66 ARG A C 1
ATOM 549 O O . ARG A 1 66 ? 7.411 -2.306 -16.894 1.00 95.38 66 ARG A O 1
ATOM 556 N N . TYR A 1 67 ? 7.890 -1.062 -18.699 1.00 94.06 67 TYR A N 1
ATOM 557 C CA . TYR A 1 67 ? 9.000 -0.332 -18.086 1.00 94.06 67 TYR A CA 1
ATOM 558 C C . TYR A 1 67 ? 8.536 0.541 -16.913 1.00 94.06 67 TYR A C 1
ATOM 560 O O . TYR A 1 67 ? 9.140 0.505 -15.841 1.00 94.06 67 TYR A O 1
ATOM 568 N N . ASN A 1 68 ? 7.440 1.283 -17.080 1.00 91.44 68 ASN A N 1
ATOM 569 C CA . ASN A 1 68 ? 6.885 2.116 -16.016 1.00 91.44 68 ASN A CA 1
ATOM 570 C C . ASN A 1 68 ? 6.362 1.280 -14.840 1.00 91.44 68 ASN A C 1
ATOM 572 O O . ASN A 1 68 ? 6.603 1.650 -13.695 1.00 91.44 68 ASN A O 1
ATOM 576 N N . LEU A 1 69 ? 5.745 0.119 -15.090 1.00 92.69 69 LEU A N 1
ATOM 577 C CA . LEU A 1 69 ? 5.386 -0.837 -14.037 1.00 92.69 69 LEU A CA 1
ATOM 578 C C . LEU A 1 69 ? 6.622 -1.360 -13.308 1.00 92.69 69 LEU A C 1
ATOM 580 O O . LEU A 1 69 ? 6.639 -1.389 -12.080 1.00 92.69 69 LEU A O 1
ATOM 584 N N . ALA A 1 70 ? 7.665 -1.757 -14.040 1.00 92.94 70 ALA A N 1
ATOM 585 C CA . ALA A 1 70 ? 8.896 -2.253 -13.433 1.00 92.94 70 ALA A CA 1
ATOM 586 C C . ALA A 1 70 ? 9.531 -1.201 -12.515 1.00 92.94 70 ALA A C 1
ATOM 588 O O . ALA A 1 70 ? 9.975 -1.537 -11.418 1.00 92.94 70 ALA A O 1
ATOM 589 N N . ARG A 1 71 ? 9.504 0.076 -12.914 1.00 89.50 71 ARG A N 1
ATOM 590 C CA . ARG A 1 71 ? 9.942 1.199 -12.072 1.00 89.50 71 ARG A CA 1
ATOM 591 C C . ARG A 1 71 ? 9.046 1.401 -10.858 1.00 89.50 71 ARG A C 1
ATOM 593 O O . ARG A 1 71 ? 9.558 1.493 -9.743 1.00 89.50 71 ARG A O 1
ATOM 600 N N . LEU A 1 72 ? 7.729 1.433 -11.072 1.00 87.25 72 LEU A N 1
ATOM 601 C CA . LEU A 1 72 ? 6.727 1.629 -10.025 1.00 87.25 72 LEU A CA 1
ATOM 602 C C . LEU A 1 72 ? 6.903 0.595 -8.908 1.00 87.25 72 LEU A C 1
ATOM 604 O O . LEU A 1 72 ? 6.984 0.963 -7.740 1.00 87.25 72 LEU A O 1
ATOM 608 N N . TYR A 1 73 ? 7.039 -0.678 -9.286 1.00 87.81 73 TYR A N 1
ATOM 609 C CA . TYR A 1 73 ? 7.247 -1.810 -8.385 1.00 87.81 73 TYR A CA 1
ATOM 610 C C . TYR A 1 73 ? 8.713 -2.054 -8.018 1.00 87.81 73 TYR A C 1
ATOM 612 O O . TYR A 1 73 ? 9.004 -3.038 -7.346 1.00 87.81 73 TYR A O 1
ATOM 620 N N . PHE A 1 74 ? 9.648 -1.199 -8.428 1.00 86.69 74 PHE A N 1
ATOM 621 C CA . PHE A 1 74 ? 11.072 -1.319 -8.103 1.00 86.69 74 PHE A CA 1
ATOM 622 C C . PHE A 1 74 ? 11.712 -2.672 -8.492 1.00 86.69 74 PHE A C 1
ATOM 624 O O . PHE A 1 74 ? 12.597 -3.188 -7.807 1.00 86.69 74 PHE A O 1
ATOM 631 N N . PHE A 1 75 ? 11.279 -3.276 -9.600 1.00 89.44 75 PHE A N 1
ATOM 632 C CA . PHE A 1 75 ? 11.883 -4.499 -10.128 1.00 89.44 75 PHE A CA 1
ATOM 633 C C . PHE A 1 75 ? 13.119 -4.173 -10.971 1.00 89.44 75 PHE A C 1
ATOM 635 O O . PHE A 1 75 ? 13.078 -4.142 -12.198 1.00 89.44 75 PHE A O 1
ATOM 642 N N . VAL A 1 76 ? 14.231 -3.913 -10.284 1.00 87.38 76 VAL A N 1
ATOM 643 C CA . VAL A 1 76 ? 15.485 -3.391 -10.855 1.00 87.38 76 VAL A CA 1
ATOM 644 C C . VAL A 1 76 ? 15.956 -4.152 -12.103 1.00 87.38 76 VAL A C 1
ATOM 646 O O . VAL A 1 76 ? 16.287 -3.534 -13.113 1.00 87.38 76 VAL A O 1
ATOM 649 N N . SER A 1 77 ? 15.951 -5.487 -12.069 1.00 90.56 77 SER A N 1
ATOM 650 C CA . SER A 1 77 ? 16.374 -6.311 -13.209 1.00 90.56 77 SER A CA 1
ATOM 651 C C . SER A 1 77 ? 15.460 -6.144 -14.427 1.00 90.56 77 SER A C 1
ATOM 653 O O . SER A 1 77 ? 15.943 -6.016 -15.554 1.00 90.56 77 SER A O 1
ATOM 655 N N . ASP A 1 78 ? 14.144 -6.088 -14.213 1.00 94.88 78 ASP A N 1
ATOM 656 C CA . ASP A 1 78 ? 13.177 -5.837 -15.279 1.00 94.88 78 ASP A CA 1
ATOM 657 C C . ASP A 1 78 ? 13.338 -4.423 -15.838 1.00 94.88 78 ASP A C 1
ATOM 659 O O . ASP A 1 78 ? 13.336 -4.260 -17.054 1.00 94.88 78 ASP A O 1
ATOM 663 N N . VAL A 1 79 ? 13.564 -3.417 -14.983 1.00 92.31 79 VAL A N 1
ATOM 664 C CA . VAL A 1 79 ? 13.818 -2.032 -15.411 1.00 92.31 79 VAL A CA 1
ATOM 665 C C . VAL A 1 79 ? 15.005 -1.963 -16.369 1.00 92.31 79 VAL A C 1
ATOM 667 O O . VAL A 1 79 ? 14.880 -1.372 -17.441 1.00 92.31 79 VAL A O 1
ATOM 670 N N . ILE A 1 80 ? 16.134 -2.586 -16.015 1.00 91.62 80 ILE A N 1
ATOM 671 C CA . ILE A 1 80 ? 17.341 -2.602 -16.854 1.00 91.62 80 ILE A CA 1
ATOM 672 C C . ILE A 1 80 ? 17.053 -3.308 -18.187 1.00 91.62 80 ILE A C 1
ATOM 674 O O . ILE A 1 80 ? 17.295 -2.742 -19.251 1.00 91.62 80 ILE A O 1
ATOM 678 N N . SER A 1 81 ? 16.468 -4.509 -18.146 1.00 95.25 81 SER A N 1
ATOM 679 C CA . SER A 1 81 ? 16.206 -5.295 -19.363 1.00 95.25 81 SER A CA 1
ATOM 680 C C . SER A 1 81 ? 15.175 -4.652 -20.303 1.00 95.25 81 SER A C 1
ATOM 682 O O . SER A 1 81 ? 15.289 -4.741 -21.526 1.00 95.25 81 SER A O 1
ATOM 684 N N . LEU A 1 82 ? 14.158 -3.983 -19.753 1.00 96.19 82 LEU A N 1
ATOM 685 C CA . LEU A 1 82 ? 13.145 -3.277 -20.532 1.00 96.19 82 LEU A CA 1
ATOM 686 C C . LEU A 1 82 ? 13.694 -1.969 -21.085 1.00 96.19 82 LEU A C 1
ATOM 688 O O . LEU A 1 82 ? 13.367 -1.624 -22.219 1.00 96.19 82 LEU A O 1
ATOM 692 N N . TRP A 1 83 ? 14.565 -1.280 -20.339 1.00 94.56 83 TRP A N 1
ATOM 693 C CA . TRP A 1 83 ? 15.222 -0.069 -20.815 1.00 94.56 83 TRP A CA 1
ATOM 694 C C . TRP A 1 83 ? 15.950 -0.306 -22.132 1.00 94.56 83 TRP A C 1
ATOM 696 O O . TRP A 1 83 ? 15.805 0.481 -23.063 1.00 94.56 83 TRP A O 1
ATOM 706 N N . GLU A 1 84 ? 16.684 -1.409 -22.263 1.00 93.75 84 GLU A N 1
ATOM 707 C CA . GLU A 1 84 ? 17.382 -1.751 -23.507 1.00 93.75 84 GLU A CA 1
ATOM 708 C C . GLU A 1 84 ? 16.428 -1.801 -24.707 1.00 93.75 84 GLU A C 1
ATOM 710 O O . GLU A 1 84 ? 16.751 -1.254 -25.764 1.00 93.75 84 GLU A O 1
ATOM 715 N N . LYS A 1 85 ? 15.216 -2.324 -24.498 1.00 95.75 85 LYS A N 1
ATOM 716 C CA . LYS A 1 85 ? 14.160 -2.490 -25.507 1.00 95.75 85 LYS A CA 1
ATOM 717 C C . LYS A 1 85 ? 13.349 -1.219 -25.789 1.00 95.75 85 LYS A C 1
ATOM 719 O O . LYS A 1 85 ? 12.566 -1.206 -26.738 1.00 95.75 85 LYS A O 1
ATOM 724 N N . LEU A 1 86 ? 13.499 -0.155 -24.994 1.00 95.00 86 LEU A N 1
ATOM 725 C CA . LEU A 1 86 ? 12.730 1.077 -25.193 1.00 95.00 86 LEU A CA 1
ATOM 726 C C . LEU A 1 86 ? 13.103 1.785 -26.509 1.00 95.00 86 LEU A C 1
ATOM 728 O O . LEU A 1 86 ? 14.291 1.849 -26.857 1.00 95.00 86 LEU A O 1
ATOM 732 N N . PRO A 1 87 ? 12.123 2.404 -27.199 1.00 94.62 87 PRO A N 1
ATOM 733 C CA . PRO A 1 87 ? 12.378 3.221 -28.378 1.00 94.62 87 PRO A CA 1
ATOM 734 C C . PRO A 1 87 ? 13.344 4.371 -28.086 1.00 94.62 87 PRO A C 1
ATOM 736 O O . PRO A 1 87 ? 13.302 4.988 -27.017 1.00 94.62 87 PRO A O 1
ATOM 739 N N . TRP A 1 88 ? 14.174 4.719 -29.072 1.00 90.88 88 TRP A N 1
ATOM 740 C CA . TRP A 1 88 ? 15.118 5.834 -28.952 1.00 90.88 88 TRP A CA 1
ATOM 741 C C . TRP A 1 88 ? 14.429 7.159 -28.600 1.00 90.88 88 TRP A C 1
ATOM 743 O O . TRP A 1 88 ? 14.937 7.906 -27.769 1.00 90.88 88 TRP A O 1
ATOM 753 N N . SER A 1 89 ? 13.256 7.430 -29.182 1.00 91.06 89 SER A N 1
ATOM 754 C CA . SER A 1 89 ? 12.464 8.632 -28.896 1.00 91.06 89 SER A CA 1
ATOM 755 C C . SER A 1 89 ? 12.104 8.752 -27.416 1.00 91.06 89 SER A C 1
ATOM 757 O O . SER A 1 89 ? 12.263 9.822 -26.836 1.00 91.06 89 SER A O 1
ATOM 759 N N . PHE A 1 90 ? 11.698 7.648 -26.786 1.00 89.94 90 PHE A N 1
ATOM 760 C CA . PHE A 1 90 ? 11.377 7.616 -25.362 1.00 89.94 90 PHE A CA 1
ATOM 761 C C . PHE A 1 90 ? 12.629 7.837 -24.502 1.00 89.94 90 PHE A C 1
ATOM 763 O O . PHE A 1 90 ? 12.635 8.690 -23.618 1.00 89.94 90 PHE A O 1
ATOM 770 N N . LYS A 1 91 ? 13.736 7.142 -24.804 1.00 89.88 91 LYS A N 1
ATOM 771 C CA . LYS A 1 91 ? 15.021 7.343 -24.102 1.00 89.88 91 LYS A CA 1
ATOM 772 C C . LYS A 1 91 ? 15.504 8.791 -24.201 1.00 89.88 91 LYS A C 1
ATOM 774 O O . LYS A 1 91 ? 16.024 9.348 -23.237 1.00 89.88 91 LYS A O 1
ATOM 779 N N . TRP A 1 92 ? 15.328 9.404 -25.369 1.00 88.31 92 TRP A N 1
ATOM 780 C CA . TRP A 1 92 ? 15.680 10.796 -25.609 1.00 88.31 92 TRP A CA 1
ATOM 781 C C . TRP A 1 92 ? 14.794 11.757 -24.805 1.00 88.31 92 TRP A C 1
ATOM 783 O O . TRP A 1 92 ? 15.314 12.707 -24.219 1.00 88.31 92 TRP A O 1
ATOM 793 N N . GLN A 1 93 ? 13.488 11.484 -24.704 1.00 85.75 93 GLN A N 1
ATOM 794 C CA . GLN A 1 93 ? 12.574 12.258 -23.858 1.00 85.75 93 GLN A CA 1
ATOM 795 C C . GLN A 1 93 ? 12.983 12.205 -22.384 1.00 85.75 93 GLN A C 1
ATOM 797 O O . GLN A 1 93 ? 13.146 13.255 -21.768 1.00 85.75 93 GLN A O 1
ATOM 802 N N . VAL A 1 94 ? 13.250 11.009 -21.852 1.00 83.56 94 VAL A N 1
ATOM 803 C CA . VAL A 1 94 ? 13.743 10.821 -20.476 1.00 83.56 94 VAL A CA 1
ATOM 804 C C . VAL A 1 94 ? 15.030 11.619 -20.236 1.00 83.56 94 VAL A C 1
ATOM 806 O O . VAL A 1 94 ? 15.178 12.280 -19.212 1.00 83.56 94 VAL A O 1
ATOM 809 N N . LYS A 1 95 ? 15.963 11.589 -21.197 1.00 82.06 95 LYS A N 1
ATOM 810 C CA . LYS A 1 95 ? 17.280 12.223 -21.057 1.00 82.06 95 LYS A CA 1
ATOM 811 C C . LYS A 1 95 ? 17.243 13.752 -21.133 1.00 82.06 95 LYS A C 1
ATOM 813 O O . LYS A 1 95 ? 18.052 14.397 -20.470 1.00 82.06 95 LYS A O 1
ATOM 818 N N . TYR A 1 96 ? 16.368 14.329 -21.957 1.00 81.00 96 TYR A N 1
ATOM 819 C CA . TYR A 1 96 ? 16.457 15.750 -22.323 1.00 81.00 96 TYR A CA 1
ATOM 820 C C . TYR A 1 96 ? 15.177 16.565 -22.104 1.00 81.00 96 TYR A C 1
ATOM 822 O O . TYR A 1 96 ? 15.263 17.787 -22.059 1.00 81.00 96 TYR A O 1
ATOM 830 N N . HIS A 1 97 ? 14.007 15.929 -22.007 1.00 70.94 97 HIS A N 1
ATOM 831 C CA . HIS A 1 97 ? 12.694 16.598 -22.046 1.00 70.94 97 HIS A CA 1
ATOM 832 C C . HIS A 1 97 ? 11.783 16.247 -20.869 1.00 70.94 97 HIS A C 1
ATOM 834 O O . HIS A 1 97 ? 10.606 16.591 -20.899 1.00 70.94 97 HIS A O 1
ATOM 840 N N . SER A 1 98 ? 12.316 15.616 -19.822 1.00 66.19 98 SER A N 1
ATOM 841 C CA . SER A 1 98 ? 11.569 15.346 -18.592 1.00 66.19 98 SER A CA 1
ATOM 842 C C . SER A 1 98 ? 12.055 16.238 -17.440 1.00 66.19 98 SER A C 1
ATOM 844 O O . SER A 1 98 ? 12.646 15.739 -16.481 1.00 66.19 98 SER A O 1
ATOM 846 N N . PRO A 1 99 ? 11.923 17.581 -17.527 1.00 53.59 99 PRO A N 1
ATOM 847 C CA . PRO A 1 99 ? 12.394 18.476 -16.474 1.00 53.59 99 PRO A CA 1
ATOM 848 C C . PRO A 1 99 ? 11.665 18.248 -15.143 1.00 53.59 99 PRO A C 1
ATOM 850 O O . PRO A 1 99 ? 12.295 18.475 -14.115 1.00 53.59 99 PRO A O 1
ATOM 853 N N . ASP A 1 100 ? 10.450 17.693 -15.164 1.00 62.34 100 ASP A N 1
ATOM 854 C CA . ASP A 1 100 ? 9.579 17.584 -13.986 1.00 62.34 100 ASP A CA 1
ATOM 855 C C . ASP A 1 100 ? 9.429 16.154 -13.423 1.00 62.34 100 ASP A C 1
ATOM 857 O O . ASP A 1 100 ? 8.801 15.977 -12.383 1.00 62.34 100 ASP A O 1
ATOM 861 N N . ASP A 1 101 ? 10.007 15.125 -14.062 1.00 73.94 101 ASP A N 1
ATOM 862 C CA . ASP A 1 101 ? 9.986 13.743 -13.547 1.00 73.94 101 ASP A CA 1
ATOM 863 C C . ASP A 1 101 ? 11.373 13.353 -13.014 1.00 73.94 101 ASP A C 1
ATOM 865 O O . ASP A 1 101 ? 12.213 12.756 -13.702 1.00 73.94 101 ASP A O 1
ATOM 869 N N . ASP A 1 102 ? 11.638 13.745 -11.768 1.00 75.00 102 ASP A N 1
ATOM 870 C CA . ASP A 1 102 ? 12.891 13.421 -11.085 1.00 75.00 102 ASP A CA 1
ATOM 871 C C . ASP A 1 102 ? 13.088 11.905 -10.912 1.00 75.00 102 ASP A C 1
ATOM 873 O O . ASP A 1 102 ? 14.225 11.431 -10.964 1.00 75.00 102 ASP A O 1
ATOM 877 N N . ASP A 1 103 ? 12.007 11.121 -10.808 1.00 78.06 103 ASP A N 1
ATOM 878 C CA . ASP A 1 103 ? 12.076 9.657 -10.732 1.00 78.06 103 ASP A CA 1
ATOM 879 C C . ASP A 1 103 ? 12.655 9.073 -12.036 1.00 78.06 103 ASP A C 1
ATOM 881 O O . ASP A 1 103 ? 13.584 8.262 -11.996 1.00 78.06 103 ASP A O 1
ATOM 885 N N . GLN A 1 104 ? 12.199 9.542 -13.206 1.00 79.88 104 GLN A N 1
ATOM 886 C CA . GLN A 1 104 ? 12.724 9.114 -14.514 1.00 79.88 104 GLN A CA 1
ATOM 887 C C . GLN A 1 104 ? 14.219 9.394 -14.670 1.00 79.88 104 GLN A C 1
ATOM 889 O O . GLN A 1 104 ? 14.975 8.527 -15.122 1.00 79.88 104 GLN A O 1
ATOM 894 N N . LYS A 1 105 ? 14.662 10.596 -14.289 1.00 79.88 105 LYS A N 1
ATOM 895 C CA . LYS A 1 105 ? 16.074 10.989 -14.392 1.00 79.88 105 LYS A CA 1
ATOM 896 C C . LYS A 1 105 ? 16.972 10.124 -13.520 1.00 79.88 105 LYS A C 1
ATOM 898 O O . LYS A 1 105 ? 18.078 9.783 -13.936 1.00 79.88 105 LYS A O 1
ATOM 903 N N . LEU A 1 106 ? 16.523 9.773 -12.320 1.00 80.31 106 LEU A N 1
ATOM 904 C CA . LEU A 1 106 ? 17.307 8.948 -11.406 1.00 80.31 106 LEU A CA 1
ATOM 905 C C . LEU A 1 106 ? 17.399 7.513 -11.892 1.00 80.31 106 LEU A C 1
ATOM 907 O O . LEU A 1 106 ? 18.486 6.941 -11.864 1.00 80.31 106 LEU A O 1
ATOM 911 N N . TRP A 1 107 ? 16.298 6.950 -12.394 1.00 85.06 107 TRP A N 1
ATOM 912 C CA . TRP A 1 107 ? 16.344 5.643 -13.042 1.00 85.06 107 TRP A CA 1
ATOM 913 C C . TRP A 1 107 ? 17.295 5.657 -14.233 1.00 85.06 107 TRP A C 1
ATOM 915 O O . TRP A 1 107 ? 18.103 4.744 -14.364 1.00 85.06 107 TRP A O 1
ATOM 925 N N . PHE A 1 108 ? 17.275 6.708 -15.055 1.00 85.75 108 PHE A N 1
ATOM 926 C CA . PHE A 1 108 ? 18.242 6.873 -16.136 1.00 85.75 108 PHE A CA 1
ATOM 927 C C . PHE A 1 108 ? 19.688 6.905 -15.620 1.00 85.75 108 PHE A C 1
ATOM 929 O O . PHE A 1 108 ? 20.521 6.138 -16.102 1.00 85.75 108 PHE A O 1
ATOM 936 N N . GLN A 1 109 ? 19.985 7.730 -14.610 1.00 83.88 109 GLN A N 1
ATOM 937 C CA . GLN A 1 109 ? 21.314 7.796 -13.990 1.00 83.88 109 GLN A CA 1
ATOM 938 C C . GLN A 1 109 ? 21.750 6.426 -13.468 1.00 83.88 109 GLN A C 1
ATOM 940 O O . GLN A 1 109 ? 22.837 5.963 -13.810 1.00 83.88 109 GLN A O 1
ATOM 945 N N . TYR A 1 110 ? 20.884 5.746 -12.718 1.00 84.56 110 TYR A N 1
ATOM 946 C CA . TYR A 1 110 ? 21.151 4.409 -12.208 1.00 84.56 110 TYR A CA 1
ATOM 947 C C . TYR A 1 110 ? 21.419 3.403 -13.331 1.00 84.56 110 TYR A C 1
ATOM 949 O O . TYR A 1 110 ? 22.420 2.702 -13.278 1.00 84.56 110 TYR A O 1
ATOM 957 N N . ILE A 1 111 ? 20.595 3.358 -14.379 1.00 86.19 111 ILE A N 1
ATOM 958 C CA . ILE A 1 111 ? 20.794 2.428 -15.500 1.00 86.19 111 ILE A CA 1
ATOM 959 C C . ILE A 1 111 ? 22.139 2.688 -16.198 1.00 86.19 111 ILE A C 1
ATOM 961 O O . ILE A 1 111 ? 22.803 1.746 -16.629 1.00 86.19 111 ILE A O 1
ATOM 965 N N . THR A 1 112 ? 22.563 3.954 -16.295 1.00 83.56 112 THR A N 1
ATOM 966 C CA . THR A 1 112 ? 23.826 4.322 -16.955 1.00 83.56 112 THR A CA 1
ATOM 967 C C . THR A 1 112 ? 25.078 4.066 -16.118 1.00 83.56 112 THR A C 1
ATOM 969 O O . THR A 1 112 ? 26.113 3.745 -16.695 1.00 83.56 112 THR A O 1
ATOM 972 N N . THR A 1 113 ? 25.019 4.215 -14.792 1.00 83.19 113 THR A N 1
ATOM 973 C CA . THR A 1 113 ? 26.205 4.079 -13.925 1.00 83.19 113 THR A CA 1
ATOM 974 C C . THR A 1 113 ? 26.243 2.767 -13.152 1.00 83.19 113 THR A C 1
ATOM 976 O O . THR A 1 113 ? 27.320 2.331 -12.763 1.00 83.19 113 THR A O 1
ATOM 979 N N . GLN A 1 114 ? 25.077 2.172 -12.895 1.00 78.56 114 GLN A N 1
ATOM 980 C CA . GLN A 1 114 ? 24.855 0.974 -12.082 1.00 78.56 114 GLN A CA 1
ATOM 981 C C . GLN A 1 114 ? 25.545 1.018 -10.711 1.00 78.56 114 GLN A C 1
ATOM 983 O O . GLN A 1 114 ? 26.021 0.008 -10.204 1.00 78.56 114 GLN A O 1
ATOM 988 N N . THR A 1 115 ? 25.603 2.201 -10.097 1.00 76.50 115 THR A N 1
ATOM 989 C CA . THR A 1 115 ? 26.207 2.393 -8.774 1.00 76.50 115 THR A CA 1
ATOM 990 C C . THR A 1 115 ? 25.167 2.269 -7.662 1.00 76.50 115 THR A C 1
ATOM 992 O O . THR A 1 115 ? 24.051 2.782 -7.788 1.00 76.50 115 THR A O 1
ATOM 995 N N . ASP A 1 116 ? 25.551 1.662 -6.535 1.00 71.81 116 ASP A N 1
ATOM 996 C CA . ASP A 1 116 ? 24.692 1.526 -5.344 1.00 71.81 116 ASP A CA 1
ATOM 997 C C . ASP A 1 116 ? 24.210 2.885 -4.812 1.00 71.81 116 ASP A C 1
ATOM 999 O O . ASP A 1 116 ? 23.073 3.034 -4.364 1.00 71.81 116 ASP A O 1
ATOM 1003 N N . GLU A 1 117 ? 25.047 3.918 -4.927 1.00 75.06 117 GLU A N 1
ATOM 1004 C CA . GLU A 1 117 ? 24.690 5.289 -4.557 1.00 75.06 117 GLU A CA 1
ATOM 1005 C C . GLU A 1 117 ? 23.484 5.809 -5.355 1.00 75.06 117 GLU A C 1
ATOM 1007 O O . GLU A 1 117 ? 22.601 6.462 -4.795 1.00 75.06 117 GLU A O 1
ATOM 1012 N N . ASN A 1 118 ? 23.389 5.475 -6.645 1.00 73.06 118 ASN A N 1
ATOM 1013 C CA . ASN A 1 118 ? 22.264 5.901 -7.469 1.00 73.06 118 ASN A CA 1
ATOM 1014 C C . ASN A 1 118 ? 20.991 5.103 -7.160 1.00 73.06 118 ASN A C 1
ATOM 1016 O O . ASN A 1 118 ? 19.920 5.705 -7.169 1.00 73.06 118 ASN A O 1
ATOM 1020 N N . VAL A 1 119 ? 21.082 3.820 -6.779 1.00 71.38 119 VAL A N 1
ATOM 1021 C CA . VAL A 1 119 ? 19.921 3.063 -6.253 1.00 71.38 119 VAL A CA 1
ATOM 1022 C C . VAL A 1 119 ? 19.357 3.753 -5.019 1.00 71.38 119 VAL A C 1
ATOM 1024 O O . VAL A 1 119 ? 18.158 4.012 -4.951 1.00 71.38 119 VAL A O 1
ATOM 1027 N N . ASN A 1 120 ? 20.225 4.124 -4.073 1.00 71.38 120 ASN A N 1
ATOM 1028 C CA . ASN A 1 120 ? 19.816 4.821 -2.854 1.00 71.38 120 ASN A CA 1
ATOM 1029 C C . ASN A 1 120 ? 19.115 6.149 -3.168 1.00 71.38 120 ASN A C 1
ATOM 1031 O O . ASN A 1 120 ? 18.121 6.494 -2.529 1.00 71.38 120 ASN A O 1
ATOM 1035 N N . ARG A 1 121 ? 19.590 6.889 -4.176 1.00 73.06 121 ARG A N 1
ATOM 1036 C CA . ARG A 1 121 ? 18.964 8.150 -4.603 1.00 73.06 121 ARG A CA 1
ATOM 1037 C C . ARG A 1 121 ? 17.602 7.940 -5.263 1.00 73.06 121 ARG A C 1
ATOM 1039 O O . ARG A 1 121 ? 16.681 8.688 -4.938 1.00 73.06 121 ARG A O 1
ATOM 1046 N N . VAL A 1 122 ? 17.452 6.924 -6.119 1.00 73.38 122 VAL A N 1
ATOM 1047 C CA . VAL A 1 122 ? 16.148 6.539 -6.695 1.00 73.38 122 VAL A CA 1
ATOM 1048 C C . VAL A 1 122 ? 15.170 6.169 -5.573 1.00 73.38 122 VAL A C 1
ATOM 1050 O O . VAL A 1 122 ? 14.049 6.672 -5.543 1.00 73.38 122 VAL A O 1
ATOM 1053 N N . CYS A 1 123 ? 15.609 5.347 -4.611 1.00 68.94 123 CYS A N 1
ATOM 1054 C CA . CYS A 1 123 ? 14.802 4.948 -3.455 1.00 68.94 123 CYS A CA 1
ATOM 1055 C C . CYS A 1 123 ? 14.329 6.143 -2.629 1.00 68.94 123 CYS A C 1
ATOM 1057 O O . CYS A 1 123 ? 13.199 6.136 -2.148 1.00 68.94 123 CYS A O 1
ATOM 1059 N N . ARG A 1 124 ? 15.187 7.156 -2.460 1.00 68.19 124 ARG A N 1
ATOM 1060 C CA . ARG A 1 124 ? 14.853 8.352 -1.689 1.00 68.19 124 ARG A CA 1
ATOM 1061 C C . ARG A 1 124 ? 13.829 9.202 -2.419 1.00 68.19 124 ARG A C 1
ATOM 1063 O O . ARG A 1 124 ? 12.789 9.446 -1.853 1.00 68.19 124 ARG A O 1
ATOM 1070 N N . ILE A 1 125 ? 14.069 9.629 -3.656 1.00 65.75 125 ILE A N 1
ATOM 1071 C CA . ILE A 1 125 ? 13.269 10.698 -4.293 1.00 65.75 125 ILE A CA 1
ATOM 1072 C C . ILE A 1 125 ? 11.847 10.259 -4.669 1.00 65.75 125 ILE A C 1
ATOM 1074 O O . ILE A 1 125 ? 10.938 11.085 -4.694 1.00 65.75 125 ILE A O 1
ATOM 1078 N N . SER A 1 126 ? 11.616 8.961 -4.846 1.00 66.00 126 SER A N 1
ATOM 1079 C CA . SER A 1 126 ? 10.289 8.385 -5.085 1.00 66.00 126 SER A CA 1
ATOM 1080 C C . SER A 1 126 ? 9.427 8.328 -3.804 1.00 66.00 126 SER A C 1
ATOM 1082 O O . SER A 1 126 ? 8.721 7.343 -3.580 1.00 66.00 126 SER A O 1
ATOM 1084 N N . TRP A 1 127 ? 9.503 9.358 -2.945 1.00 62.28 127 TRP A N 1
ATOM 1085 C CA . TRP A 1 127 ? 8.851 9.432 -1.631 1.00 62.28 127 TRP A CA 1
ATOM 1086 C C . TRP A 1 127 ? 7.354 9.158 -1.730 1.00 62.28 127 TRP A C 1
ATOM 1088 O O . TRP A 1 127 ? 6.821 8.428 -0.913 1.00 62.28 127 TRP A O 1
ATOM 1098 N N . ASP A 1 128 ? 6.674 9.681 -2.747 1.00 64.31 128 ASP A N 1
ATOM 1099 C CA . ASP A 1 128 ? 5.219 9.580 -2.851 1.00 64.31 128 ASP A CA 1
ATOM 1100 C C . ASP A 1 128 ? 4.696 8.201 -3.250 1.00 64.31 128 ASP A C 1
ATOM 1102 O O . ASP A 1 128 ? 3.505 7.938 -3.055 1.00 64.31 128 ASP A O 1
ATOM 1106 N N . ASN A 1 129 ? 5.559 7.332 -3.782 1.00 68.75 129 ASN A N 1
ATOM 1107 C CA . ASN A 1 129 ? 5.163 6.045 -4.328 1.00 68.75 129 ASN A CA 1
ATOM 1108 C C . ASN A 1 129 ? 5.148 4.969 -3.216 1.00 68.75 129 ASN A C 1
ATOM 1110 O O . ASN A 1 129 ? 6.210 4.575 -2.719 1.00 68.75 129 ASN A O 1
ATOM 1114 N N . PRO A 1 130 ? 3.962 4.456 -2.836 1.00 64.56 130 PRO A N 1
ATOM 1115 C CA . PRO A 1 130 ? 3.833 3.451 -1.792 1.00 64.56 130 PRO A CA 1
ATOM 1116 C C . PRO A 1 130 ? 4.124 2.020 -2.267 1.00 64.56 130 PRO A C 1
ATOM 1118 O O . PRO A 1 130 ? 3.896 1.078 -1.515 1.00 64.56 130 PRO A O 1
ATOM 1121 N N . PHE A 1 131 ? 4.561 1.813 -3.509 1.00 69.81 131 PHE A N 1
ATOM 1122 C CA . PHE A 1 131 ? 4.754 0.482 -4.076 1.00 69.81 131 PHE A CA 1
ATOM 1123 C C . PHE A 1 131 ? 6.156 -0.066 -3.787 1.00 69.81 131 PHE A C 1
ATOM 1125 O O . PHE A 1 131 ? 7.172 0.616 -3.918 1.00 69.81 131 PHE A O 1
ATOM 1132 N N . ASN A 1 132 ? 6.183 -1.343 -3.389 1.00 68.44 132 ASN A N 1
ATOM 1133 C CA . ASN A 1 132 ? 7.372 -2.113 -3.013 1.00 68.44 132 ASN A CA 1
ATOM 1134 C C . ASN A 1 132 ? 8.204 -1.473 -1.887 1.00 68.44 132 ASN A C 1
ATOM 1136 O O . ASN A 1 132 ? 9.418 -1.262 -1.988 1.00 68.44 132 ASN A O 1
ATOM 1140 N N . LEU A 1 133 ? 7.523 -1.201 -0.774 1.00 68.44 133 LEU A N 1
ATOM 1141 C CA . LEU A 1 133 ? 8.116 -0.608 0.422 1.00 68.44 133 LEU A CA 1
ATOM 1142 C C . LEU A 1 133 ? 9.180 -1.502 1.022 1.00 68.44 133 LEU A C 1
ATOM 1144 O O . LEU A 1 133 ? 10.220 -1.001 1.427 1.00 68.44 133 LEU A O 1
ATOM 1148 N N . LYS A 1 134 ? 8.984 -2.823 0.974 1.00 69.94 134 LYS A N 1
ATOM 1149 C CA . LYS A 1 134 ? 10.004 -3.795 1.373 1.00 69.94 134 LYS A CA 1
ATOM 1150 C C . LYS A 1 134 ? 11.367 -3.513 0.744 1.00 69.94 134 LYS A C 1
ATOM 1152 O O . LYS A 1 134 ? 12.356 -3.461 1.468 1.00 69.94 134 LYS A O 1
ATOM 1157 N N . ALA A 1 135 ? 11.414 -3.365 -0.581 1.00 69.62 135 ALA A N 1
ATOM 1158 C CA . ALA A 1 135 ? 12.671 -3.161 -1.286 1.00 69.62 135 ALA A CA 1
ATOM 1159 C C . ALA A 1 135 ? 13.281 -1.796 -0.960 1.00 69.62 135 ALA A C 1
ATOM 1161 O O . ALA A 1 135 ? 14.491 -1.693 -0.832 1.00 69.62 135 ALA A O 1
ATOM 1162 N N . ARG A 1 136 ? 12.460 -0.755 -0.791 1.00 74.75 136 ARG A N 1
ATOM 1163 C CA . ARG A 1 136 ? 12.934 0.617 -0.547 1.00 74.75 136 ARG A CA 1
ATOM 1164 C C . ARG A 1 136 ? 13.389 0.846 0.888 1.00 74.75 136 ARG A C 1
ATOM 1166 O O . ARG A 1 136 ? 14.399 1.508 1.112 1.00 74.75 136 ARG A O 1
ATOM 1173 N N . PHE A 1 137 ? 12.666 0.288 1.856 1.00 77.94 137 PHE A N 1
ATOM 1174 C CA . PHE A 1 137 ? 12.879 0.539 3.280 1.00 77.94 137 PHE A CA 1
ATOM 1175 C C . PHE A 1 137 ? 14.278 0.112 3.738 1.00 77.94 137 PHE A C 1
ATOM 1177 O O . PHE A 1 137 ? 14.853 0.758 4.610 1.00 77.94 137 PHE A O 1
ATOM 1184 N N . SER A 1 138 ? 14.869 -0.911 3.109 1.00 77.81 138 SER A N 1
ATOM 1185 C CA . SER A 1 138 ? 16.245 -1.341 3.385 1.00 77.81 138 SER A CA 1
ATOM 1186 C C . SER A 1 138 ? 17.320 -0.341 2.947 1.00 77.81 138 SER A C 1
ATOM 1188 O O . SER A 1 138 ? 18.427 -0.396 3.472 1.00 77.81 138 SER A O 1
ATOM 1190 N N . PHE A 1 139 ? 17.017 0.567 2.013 1.00 77.50 139 PHE A N 1
ATOM 1191 C CA . PHE A 1 139 ? 17.955 1.586 1.519 1.00 77.50 139 PHE 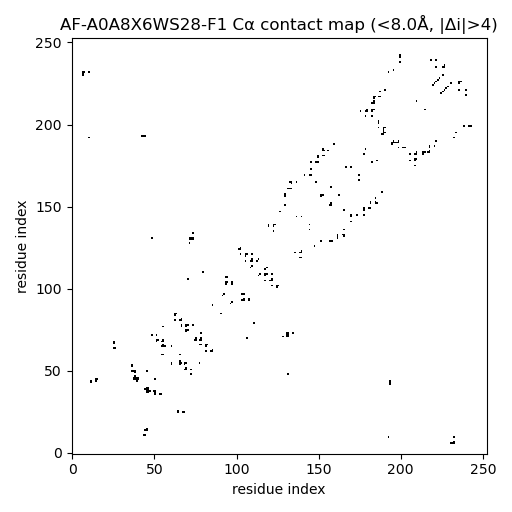A CA 1
ATOM 1192 C C . PHE A 1 139 ? 17.864 2.919 2.277 1.00 77.50 139 PHE A C 1
ATOM 1194 O O . PHE A 1 139 ? 18.678 3.821 2.064 1.00 77.50 139 PHE A O 1
ATOM 1201 N N . LEU A 1 140 ? 16.871 3.068 3.155 1.00 81.06 140 LEU A N 1
ATOM 1202 C CA . LEU A 1 140 ? 16.695 4.267 3.965 1.00 81.06 140 LEU A CA 1
ATOM 1203 C C . LEU A 1 140 ? 17.589 4.214 5.208 1.00 81.06 140 LEU A C 1
ATOM 1205 O O . LEU A 1 140 ? 17.727 3.176 5.860 1.00 81.06 140 LEU A O 1
ATOM 1209 N N . THR A 1 141 ? 18.163 5.359 5.575 1.00 85.69 141 THR A N 1
ATOM 1210 C CA . THR A 1 141 ? 18.759 5.533 6.905 1.00 85.69 141 THR A CA 1
ATOM 1211 C C . THR A 1 141 ? 17.679 5.440 7.979 1.00 85.69 141 THR A C 1
ATOM 1213 O O . THR A 1 141 ? 16.487 5.578 7.705 1.00 85.69 141 THR A O 1
ATOM 1216 N N . GLN A 1 142 ? 18.080 5.242 9.230 1.00 84.50 142 GLN A N 1
ATOM 1217 C CA . GLN A 1 142 ? 17.117 5.014 10.300 1.00 84.50 142 GLN A CA 1
ATOM 1218 C C . GLN A 1 142 ? 16.160 6.199 10.533 1.00 84.50 142 GLN A C 1
ATOM 1220 O O . GLN A 1 142 ? 14.947 6.015 10.630 1.00 84.50 142 GLN A O 1
ATOM 1225 N N . ASN A 1 143 ? 16.674 7.431 10.495 1.00 85.50 143 ASN A N 1
ATOM 1226 C CA . ASN A 1 143 ? 15.841 8.635 10.590 1.00 85.50 143 ASN A CA 1
ATOM 1227 C C . ASN A 1 143 ? 14.885 8.777 9.395 1.00 85.50 143 ASN A C 1
ATOM 1229 O O . ASN A 1 143 ? 13.728 9.162 9.569 1.00 85.50 143 ASN A O 1
ATOM 1233 N N . GLU A 1 144 ? 15.352 8.441 8.187 1.00 86.19 144 GLU A N 1
ATOM 1234 C CA . GLU A 1 144 ? 14.513 8.446 6.985 1.00 86.19 144 GLU A CA 1
ATOM 1235 C C . GLU A 1 144 ? 13.389 7.412 7.098 1.00 86.19 144 GLU A C 1
ATOM 1237 O O . GLU A 1 144 ? 12.253 7.743 6.781 1.00 86.19 144 GLU A O 1
ATOM 1242 N N . LYS A 1 145 ? 13.659 6.206 7.620 1.00 87.94 145 LYS A N 1
ATOM 1243 C CA . LYS A 1 145 ? 12.636 5.169 7.839 1.00 87.94 145 LYS A CA 1
ATOM 1244 C C . LYS A 1 145 ? 11.498 5.655 8.732 1.00 87.94 145 LYS A C 1
ATOM 1246 O O . LYS A 1 145 ? 10.338 5.462 8.378 1.00 87.94 145 LYS A O 1
ATOM 1251 N N . ILE A 1 146 ? 11.807 6.292 9.866 1.00 88.88 146 ILE A N 1
ATOM 1252 C CA . ILE A 1 146 ? 10.789 6.799 10.805 1.00 88.88 146 ILE A CA 1
ATOM 1253 C C . ILE A 1 146 ? 9.951 7.894 10.146 1.00 88.88 146 ILE A C 1
ATOM 1255 O O . ILE A 1 146 ? 8.721 7.840 10.189 1.00 88.88 146 ILE A O 1
ATOM 1259 N N . TYR A 1 147 ? 10.611 8.884 9.537 1.00 87.44 147 TYR A N 1
ATOM 1260 C CA . TYR A 1 147 ? 9.925 9.997 8.882 1.00 87.44 147 TYR A CA 1
ATOM 1261 C C . TYR A 1 147 ? 9.029 9.499 7.745 1.00 87.44 147 TYR A C 1
ATOM 1263 O O . TYR A 1 147 ? 7.838 9.814 7.710 1.00 87.44 147 TYR A O 1
ATOM 1271 N N . TRP A 1 148 ? 9.588 8.664 6.868 1.00 85.38 148 TRP A N 1
ATOM 1272 C CA . TRP A 1 148 ? 8.885 8.046 5.753 1.00 85.38 148 TRP A CA 1
ATOM 1273 C C . TRP A 1 148 ? 7.673 7.252 6.260 1.00 85.38 148 TRP A C 1
ATOM 1275 O O . TRP A 1 148 ? 6.539 7.506 5.858 1.00 85.38 148 TRP A O 1
ATOM 1285 N N . PHE A 1 149 ? 7.869 6.345 7.220 1.00 86.75 149 PHE A N 1
ATOM 1286 C CA . PHE A 1 149 ? 6.793 5.479 7.698 1.00 86.75 149 PHE A CA 1
ATOM 1287 C C . PHE A 1 149 ? 5.655 6.279 8.340 1.00 86.75 149 PHE A C 1
ATOM 1289 O O . PHE A 1 149 ? 4.488 6.063 8.008 1.00 86.75 149 PHE A O 1
ATOM 1296 N N . THR A 1 150 ? 5.979 7.271 9.172 1.00 87.38 150 THR A N 1
ATOM 1297 C CA . THR A 1 150 ? 4.987 8.184 9.756 1.00 87.38 150 THR A CA 1
ATOM 1298 C C . THR A 1 150 ? 4.233 8.970 8.680 1.00 87.38 150 THR A C 1
ATOM 1300 O O . THR A 1 150 ? 3.006 9.066 8.744 1.00 87.38 150 THR A O 1
ATOM 1303 N N . PHE A 1 151 ? 4.925 9.481 7.657 1.00 85.81 151 PHE A N 1
ATOM 1304 C CA . PHE A 1 151 ? 4.296 10.196 6.544 1.00 85.81 151 PHE A CA 1
ATOM 1305 C C . PHE A 1 151 ? 3.294 9.315 5.779 1.00 85.81 151 PHE A C 1
ATOM 1307 O O . PHE A 1 151 ? 2.158 9.731 5.528 1.00 85.81 151 PHE A O 1
ATOM 1314 N N . HIS A 1 152 ? 3.655 8.069 5.463 1.00 84.19 152 HIS A N 1
ATOM 1315 C CA . HIS A 1 152 ? 2.772 7.163 4.719 1.00 84.19 152 HIS A CA 1
ATOM 1316 C C . HIS A 1 152 ? 1.613 6.605 5.546 1.00 84.19 152 HIS A C 1
ATOM 1318 O O . HIS A 1 152 ? 0.518 6.394 5.010 1.00 84.19 152 HIS A O 1
ATOM 1324 N N . ILE A 1 153 ? 1.798 6.423 6.858 1.00 86.75 153 ILE A N 1
ATOM 1325 C CA . ILE A 1 153 ? 0.683 6.119 7.759 1.00 86.75 153 ILE A CA 1
ATOM 1326 C C . ILE A 1 153 ? -0.300 7.298 7.790 1.00 86.75 153 ILE A C 1
ATOM 1328 O O . ILE A 1 153 ? -1.510 7.092 7.648 1.00 86.75 153 ILE A O 1
ATOM 1332 N N . ALA A 1 154 ? 0.200 8.530 7.923 1.00 83.56 154 ALA A N 1
ATOM 1333 C CA . ALA A 1 154 ? -0.630 9.729 7.997 1.00 83.56 154 ALA A CA 1
ATOM 1334 C C . ALA A 1 154 ? -1.440 9.973 6.712 1.00 83.56 154 ALA A C 1
ATOM 1336 O O . ALA A 1 154 ? -2.619 10.334 6.789 1.00 83.56 154 ALA A O 1
ATOM 1337 N N . THR A 1 155 ? -0.836 9.725 5.546 1.00 80.50 155 THR A N 1
ATOM 1338 C CA . THR A 1 155 ? -1.459 9.898 4.220 1.00 80.50 155 THR A CA 1
ATOM 1339 C C . THR A 1 155 ? -2.312 8.710 3.771 1.00 80.50 155 THR A C 1
ATOM 1341 O O . THR A 1 155 ? -2.935 8.777 2.715 1.00 80.50 155 THR A O 1
ATOM 1344 N N . LYS A 1 156 ? -2.397 7.645 4.578 1.00 77.06 156 LYS A N 1
ATOM 1345 C CA . LYS A 1 156 ? -3.141 6.413 4.273 1.00 77.06 156 LYS A CA 1
ATOM 1346 C C . LYS A 1 156 ? -2.669 5.678 3.008 1.00 77.06 156 LYS A C 1
ATOM 1348 O O . LYS A 1 156 ? -3.467 5.026 2.341 1.00 77.06 156 LYS A O 1
ATOM 1353 N N . ARG A 1 157 ? -1.385 5.808 2.661 1.00 71.75 157 ARG A N 1
ATOM 1354 C CA . ARG A 1 157 ? -0.824 5.263 1.414 1.00 71.75 157 ARG A CA 1
ATOM 1355 C C . ARG A 1 157 ? -0.149 3.903 1.574 1.00 71.75 157 ARG A C 1
ATOM 1357 O O . ARG A 1 157 ? 0.130 3.265 0.572 1.00 71.75 157 ARG A O 1
ATOM 1364 N N . ILE A 1 158 ? 0.129 3.451 2.795 1.00 76.06 158 ILE A N 1
ATOM 1365 C CA . ILE A 1 158 ? 0.828 2.180 3.021 1.00 76.06 158 ILE A CA 1
ATOM 1366 C C . ILE A 1 158 ? -0.145 0.999 2.995 1.00 76.06 158 ILE A C 1
ATOM 1368 O O . ILE A 1 158 ? -1.209 1.050 3.612 1.00 76.06 158 ILE A O 1
ATOM 1372 N N . CYS A 1 159 ? 0.204 -0.082 2.292 1.00 74.38 159 CYS A N 1
ATOM 1373 C CA . CYS A 1 159 ? -0.571 -1.312 2.395 1.00 74.38 159 CYS A CA 1
ATOM 1374 C C . CYS A 1 159 ? -0.281 -2.021 3.730 1.00 74.38 159 CYS A C 1
ATOM 1376 O O . CYS A 1 159 ? 0.730 -1.773 4.385 1.00 74.38 159 CYS A O 1
ATOM 1378 N N . TYR A 1 160 ? -1.182 -2.902 4.158 1.00 75.50 160 TYR A N 1
ATOM 1379 C CA . TYR A 1 160 ? -1.051 -3.587 5.445 1.00 75.50 160 TYR A CA 1
ATOM 1380 C C . TYR A 1 160 ? 0.215 -4.449 5.548 1.00 75.50 160 TYR A C 1
ATOM 1382 O O . TYR A 1 160 ? 0.950 -4.346 6.531 1.00 75.50 160 TYR A O 1
ATOM 1390 N N . ASP A 1 161 ? 0.477 -5.264 4.524 1.00 75.25 161 ASP A N 1
ATOM 1391 C CA . ASP A 1 161 ? 1.627 -6.173 4.505 1.00 75.25 161 ASP A CA 1
ATOM 1392 C C . ASP A 1 161 ? 2.941 -5.390 4.634 1.00 75.25 161 ASP A C 1
ATOM 1394 O O . ASP A 1 161 ? 3.843 -5.774 5.382 1.00 75.25 161 ASP A O 1
ATOM 1398 N N . ASP A 1 162 ? 3.008 -4.233 3.974 1.00 79.94 162 ASP A N 1
ATOM 1399 C CA . ASP A 1 162 ? 4.140 -3.326 4.081 1.00 79.94 162 ASP A CA 1
ATOM 1400 C C . ASP A 1 162 ? 4.217 -2.651 5.456 1.00 79.94 162 ASP A C 1
ATOM 1402 O O . ASP A 1 162 ? 5.312 -2.479 5.978 1.00 79.94 162 ASP A O 1
ATOM 1406 N N . MET A 1 163 ? 3.089 -2.304 6.088 1.00 84.50 163 MET A N 1
ATOM 1407 C CA . MET A 1 163 ? 3.086 -1.694 7.423 1.00 84.50 163 MET A CA 1
ATOM 1408 C C . MET A 1 163 ? 3.731 -2.607 8.466 1.00 84.50 163 MET A C 1
ATOM 1410 O O . MET A 1 163 ? 4.637 -2.174 9.182 1.00 84.50 163 MET A O 1
ATOM 1414 N N . SER A 1 164 ? 3.276 -3.859 8.555 1.00 82.69 164 SER A N 1
ATOM 1415 C CA . SER A 1 164 ? 3.803 -4.832 9.519 1.00 82.69 164 SER A CA 1
ATOM 1416 C C . SER A 1 164 ? 5.292 -5.084 9.286 1.00 82.69 164 SER A C 1
ATOM 1418 O O . SER A 1 164 ? 6.087 -5.120 10.228 1.00 82.69 164 SER A O 1
ATOM 1420 N N . LEU A 1 165 ? 5.689 -5.185 8.018 1.00 83.44 165 LEU A N 1
ATOM 1421 C CA . LEU A 1 165 ? 7.078 -5.370 7.640 1.00 83.44 165 LEU A CA 1
ATOM 1422 C C . LEU A 1 165 ? 7.949 -4.147 7.972 1.00 83.44 165 LEU A C 1
ATOM 1424 O O . LEU A 1 165 ? 9.024 -4.316 8.546 1.00 83.44 165 LEU A O 1
ATOM 1428 N N . CYS A 1 166 ? 7.518 -2.932 7.632 1.00 86.62 166 CYS A N 1
ATOM 1429 C CA . CYS A 1 166 ? 8.245 -1.698 7.932 1.00 86.62 166 CYS A CA 1
ATOM 1430 C C . CYS A 1 166 ? 8.419 -1.515 9.441 1.00 86.62 166 CYS A C 1
ATOM 1432 O O . CYS A 1 166 ? 9.526 -1.230 9.894 1.00 86.62 166 CYS A O 1
ATOM 1434 N N . LEU A 1 167 ? 7.365 -1.761 10.228 1.00 88.31 167 LEU A N 1
ATOM 1435 C CA . LEU A 1 167 ? 7.438 -1.690 11.687 1.00 88.31 167 LEU A CA 1
ATOM 1436 C C . LEU A 1 167 ? 8.461 -2.691 12.248 1.00 88.31 167 LEU A C 1
ATOM 1438 O O . LEU A 1 167 ? 9.245 -2.327 13.119 1.00 88.31 167 LEU A O 1
ATOM 1442 N N . SER A 1 168 ? 8.520 -3.915 11.707 1.00 88.50 168 SER A N 1
ATOM 1443 C CA . SER A 1 168 ? 9.486 -4.940 12.141 1.00 88.50 168 SER A CA 1
ATOM 1444 C C . SER A 1 168 ? 10.955 -4.594 11.857 1.00 88.50 168 SER A C 1
ATOM 1446 O O . SER A 1 168 ? 11.848 -5.173 12.469 1.00 88.50 168 SER A O 1
ATOM 1448 N N . GLN A 1 169 ? 11.210 -3.652 10.945 1.00 88.31 169 GLN A N 1
ATOM 1449 C CA . GLN A 1 169 ? 12.552 -3.192 10.574 1.00 88.31 169 GLN A CA 1
ATOM 1450 C C . GLN A 1 169 ? 13.027 -1.969 11.381 1.00 88.31 169 GLN A C 1
ATOM 1452 O O . GLN A 1 169 ? 14.133 -1.473 11.145 1.00 88.31 169 GLN A O 1
ATOM 1457 N N . LEU A 1 170 ? 12.200 -1.460 12.298 1.00 89.88 170 LEU A N 1
ATOM 1458 C CA . LEU A 1 170 ? 12.552 -0.385 13.224 1.00 89.88 170 LEU A CA 1
ATOM 1459 C C . LEU A 1 170 ? 13.055 -0.948 14.555 1.00 89.88 170 LEU A C 1
ATOM 1461 O O . LEU A 1 170 ? 12.632 -2.026 14.981 1.00 89.88 170 LEU A O 1
ATOM 1465 N N . GLU A 1 171 ? 13.915 -0.201 15.243 1.00 91.38 171 GLU A N 1
ATOM 1466 C CA . GLU A 1 171 ? 14.320 -0.526 16.609 1.00 91.38 171 GLU A CA 1
ATOM 1467 C C . GLU A 1 171 ? 13.156 -0.315 17.590 1.00 91.38 171 GLU A C 1
ATOM 1469 O O . GLU A 1 171 ? 12.189 0.395 17.314 1.00 91.38 171 GLU A O 1
ATOM 1474 N N . LYS A 1 172 ? 13.219 -0.934 18.773 1.00 92.25 172 LYS A N 1
ATOM 1475 C CA . LYS A 1 172 ? 12.089 -0.964 19.721 1.00 92.25 172 LYS A CA 1
ATOM 1476 C C . LYS A 1 172 ? 11.632 0.431 20.179 1.00 92.25 172 LYS A C 1
ATOM 1478 O O . LYS A 1 172 ? 10.435 0.693 20.262 1.00 92.25 172 LYS A O 1
ATOM 1483 N N . ASN A 1 173 ? 12.578 1.314 20.478 1.00 92.50 173 ASN A N 1
ATOM 1484 C CA . ASN A 1 173 ? 12.338 2.722 20.816 1.00 92.50 173 ASN A CA 1
ATOM 1485 C C . ASN A 1 173 ? 11.671 3.488 19.661 1.00 92.50 173 ASN A C 1
ATOM 1487 O O . ASN A 1 173 ? 10.822 4.344 19.886 1.00 92.50 173 ASN A O 1
ATOM 1491 N N . GLU A 1 174 ? 12.023 3.173 18.422 1.00 91.50 174 GLU A N 1
ATOM 1492 C CA . GLU A 1 174 ? 11.507 3.850 17.232 1.00 91.50 174 GLU A CA 1
ATOM 1493 C C . GLU A 1 174 ? 10.122 3.350 16.848 1.00 91.50 174 GLU A C 1
ATOM 1495 O O . GLU A 1 174 ? 9.252 4.151 16.504 1.00 91.50 174 GLU A O 1
ATOM 1500 N N . GLN A 1 175 ? 9.890 2.041 16.976 1.00 93.44 175 GLN A N 1
ATOM 1501 C CA . GLN A 1 175 ? 8.551 1.467 16.913 1.00 93.44 175 GLN A CA 1
ATOM 1502 C C . GLN A 1 175 ? 7.645 2.193 17.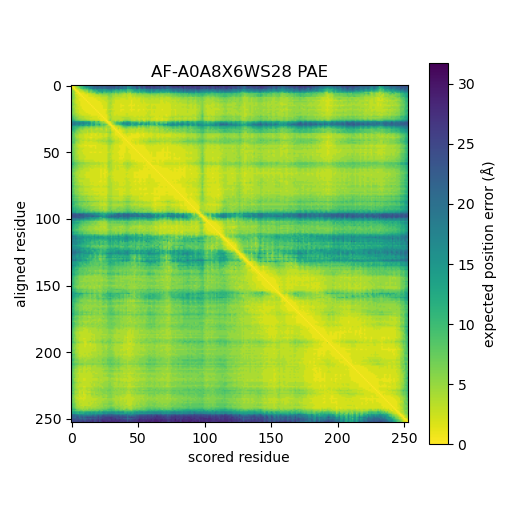903 1.00 93.44 175 GLN A C 1
ATOM 1504 O O . GLN A 1 175 ? 6.590 2.679 17.515 1.00 93.44 175 GLN A O 1
ATOM 1509 N N . GLU A 1 176 ? 8.077 2.358 19.156 1.00 92.81 176 GLU A N 1
ATOM 1510 C CA . GLU A 1 176 ? 7.305 3.091 20.158 1.00 92.81 176 GLU A CA 1
ATOM 1511 C C . GLU A 1 176 ? 7.000 4.537 19.731 1.00 92.81 176 GLU A C 1
ATOM 1513 O O . GLU A 1 176 ? 5.854 4.971 19.860 1.00 92.81 176 GLU A O 1
ATOM 1518 N N . ILE A 1 177 ? 7.968 5.271 19.169 1.00 92.12 177 ILE A N 1
ATOM 1519 C CA . ILE A 1 177 ? 7.740 6.630 18.644 1.00 92.12 177 ILE A CA 1
ATOM 1520 C C . ILE A 1 177 ? 6.655 6.619 17.560 1.00 92.12 177 ILE A C 1
ATOM 1522 O O . ILE A 1 177 ? 5.688 7.382 17.647 1.00 92.12 177 ILE A O 1
ATOM 1526 N N . VAL A 1 178 ? 6.783 5.741 16.561 1.00 92.50 178 VAL A N 1
ATOM 1527 C CA . VAL A 1 178 ? 5.824 5.644 15.452 1.00 92.50 178 VAL A CA 1
ATOM 1528 C C . VAL A 1 178 ? 4.438 5.253 15.961 1.00 92.50 178 VAL A C 1
ATOM 1530 O O . VAL A 1 178 ? 3.446 5.876 15.573 1.00 92.50 178 VAL A O 1
ATOM 1533 N N . LEU A 1 179 ? 4.356 4.259 16.850 1.00 93.19 179 LEU A N 1
ATOM 1534 C CA . LEU A 1 179 ? 3.103 3.790 17.434 1.00 93.19 179 LEU A CA 1
ATOM 1535 C C . LEU A 1 179 ? 2.424 4.901 18.241 1.00 93.19 179 LEU A C 1
ATOM 1537 O O . LEU A 1 179 ? 1.237 5.146 18.046 1.00 93.19 179 LEU A O 1
ATOM 1541 N N . ARG A 1 180 ? 3.161 5.640 19.082 1.00 92.69 180 ARG A N 1
ATOM 1542 C CA . ARG A 1 180 ? 2.609 6.764 19.862 1.00 92.69 180 ARG A CA 1
ATOM 1543 C C . ARG A 1 180 ? 2.076 7.889 18.988 1.00 92.69 180 ARG A C 1
ATOM 1545 O O . ARG A 1 180 ? 1.082 8.507 19.349 1.00 92.69 180 ARG A O 1
ATOM 1552 N N . GLN A 1 181 ? 2.718 8.168 17.859 1.00 91.75 181 GLN A N 1
ATOM 1553 C CA . GLN A 1 181 ? 2.285 9.231 16.949 1.00 91.75 181 GLN A CA 1
ATOM 1554 C C . GLN A 1 181 ? 1.094 8.819 16.076 1.00 91.75 181 GLN A C 1
ATOM 1556 O O . GLN A 1 181 ? 0.317 9.677 15.658 1.00 91.75 181 GLN A O 1
ATOM 1561 N N . ASN A 1 182 ? 0.949 7.521 15.792 1.00 92.50 182 ASN A N 1
ATOM 1562 C CA . ASN A 1 182 ? 0.057 7.041 14.741 1.00 92.50 182 ASN A CA 1
ATOM 1563 C C . ASN A 1 182 ? -0.945 5.966 15.186 1.00 92.50 182 ASN A C 1
ATOM 1565 O O . ASN A 1 182 ? -1.631 5.408 14.330 1.00 92.50 182 ASN A O 1
ATOM 1569 N N . ALA A 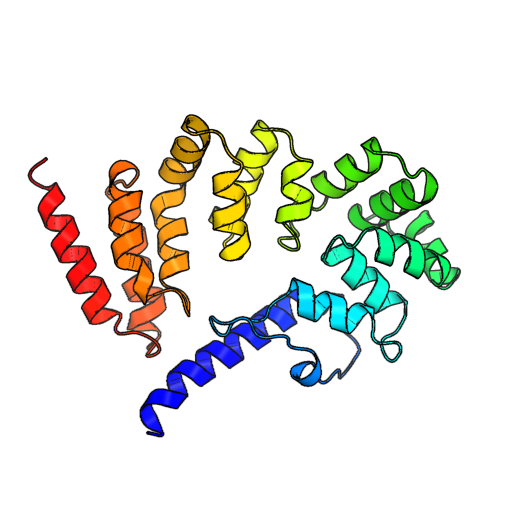1 183 ? -1.080 5.677 16.485 1.00 93.38 183 ALA A N 1
ATOM 1570 C CA . ALA A 1 183 ? -1.902 4.570 16.988 1.00 93.38 183 ALA A CA 1
ATOM 1571 C C . ALA A 1 183 ? -3.327 4.550 16.403 1.00 93.38 183 ALA A C 1
ATOM 1573 O O . ALA A 1 183 ? -3.788 3.511 15.933 1.00 93.38 183 ALA A O 1
ATOM 1574 N N . SER A 1 184 ? -4.012 5.701 16.355 1.00 93.56 184 SER A N 1
ATOM 1575 C CA . SER A 1 184 ? -5.362 5.776 15.776 1.00 93.56 184 SER A CA 1
ATOM 1576 C C . SER A 1 184 ? -5.378 5.489 14.277 1.00 93.56 184 SER A C 1
ATOM 1578 O O . SER A 1 184 ? -6.288 4.826 13.788 1.00 93.56 184 SER A O 1
ATOM 1580 N N . LYS A 1 185 ? -4.373 5.953 13.528 1.00 92.62 185 LYS A N 1
ATOM 1581 C CA . LYS A 1 185 ? -4.260 5.698 12.087 1.00 92.62 185 LYS A CA 1
ATOM 1582 C C . LYS A 1 185 ? -3.984 4.231 11.810 1.00 92.62 185 LYS A C 1
ATOM 1584 O O . LYS A 1 185 ? -4.645 3.669 10.946 1.00 92.62 185 LYS A O 1
ATOM 1589 N N . ILE A 1 186 ? -3.088 3.610 12.576 1.00 92.25 186 ILE A N 1
ATOM 1590 C CA . ILE A 1 186 ? -2.808 2.173 12.495 1.00 92.25 186 ILE A CA 1
ATOM 1591 C C . ILE A 1 186 ? -4.094 1.384 12.759 1.00 92.25 186 ILE A C 1
ATOM 1593 O O . ILE A 1 186 ? -4.469 0.553 11.940 1.00 92.25 186 ILE A O 1
ATOM 1597 N N . LEU A 1 187 ? -4.851 1.711 13.811 1.00 93.19 187 LEU A N 1
ATOM 1598 C CA . LEU A 1 187 ? -6.144 1.070 14.072 1.00 93.19 187 LEU A CA 1
ATOM 1599 C C . LEU A 1 187 ? -7.161 1.248 12.946 1.00 93.19 187 LEU A C 1
ATOM 1601 O O . LEU A 1 187 ? -7.897 0.318 12.624 1.00 93.19 187 LEU A O 1
ATOM 1605 N N . GLN A 1 188 ? -7.188 2.416 12.306 1.00 93.31 188 GLN A N 1
ATOM 1606 C CA . GLN A 1 188 ? -8.070 2.650 11.164 1.00 93.31 188 GLN A CA 1
ATOM 1607 C C . GLN A 1 188 ? -7.784 1.712 9.983 1.00 93.31 188 GLN A C 1
ATOM 1609 O O . GLN A 1 188 ? -8.726 1.390 9.258 1.00 93.31 188 GLN A O 1
ATOM 1614 N N . TYR A 1 189 ? -6.550 1.224 9.803 1.00 89.88 189 TYR A N 1
ATOM 1615 C CA . TYR A 1 189 ? -6.248 0.214 8.779 1.00 89.88 189 TYR A CA 1
ATOM 1616 C C . TYR A 1 189 ? -6.924 -1.121 9.061 1.00 89.88 189 TYR A C 1
ATOM 1618 O O . TYR A 1 189 ? -7.450 -1.743 8.141 1.00 89.88 189 TYR A O 1
ATOM 1626 N N . TYR A 1 190 ? -6.990 -1.518 10.329 1.00 92.06 190 TYR A N 1
ATOM 1627 C CA . TYR A 1 190 ? -7.686 -2.735 10.731 1.00 92.06 190 TYR A CA 1
ATOM 1628 C C . TYR A 1 190 ? -9.207 -2.602 10.642 1.00 92.06 190 TYR A C 1
ATOM 1630 O O . TYR A 1 190 ? -9.905 -3.593 10.720 1.00 92.06 190 TYR A O 1
ATOM 1638 N N . LEU A 1 191 ? -9.756 -1.406 10.413 1.00 92.88 191 LEU A N 1
ATOM 1639 C CA . LEU A 1 191 ? -11.184 -1.229 10.124 1.00 92.88 191 LEU A CA 1
ATOM 1640 C C . LEU A 1 191 ? -11.519 -1.380 8.634 1.00 92.88 191 LEU A C 1
ATOM 1642 O O . LEU A 1 191 ? -12.690 -1.263 8.260 1.00 92.88 191 LEU A O 1
ATOM 1646 N N . VAL A 1 192 ? -10.510 -1.571 7.779 1.00 88.69 192 VAL A N 1
ATOM 1647 C CA . VAL A 1 192 ? -10.653 -1.796 6.338 1.00 88.69 192 VAL A CA 1
ATOM 1648 C C . VAL A 1 192 ? -10.660 -3.296 6.067 1.00 88.69 192 VAL A C 1
ATOM 1650 O O . VAL A 1 192 ? -9.872 -4.047 6.641 1.00 88.69 192 VAL A O 1
ATOM 1653 N N . TRP A 1 193 ? -11.511 -3.723 5.138 1.00 89.75 193 TRP A N 1
ATOM 1654 C CA . TR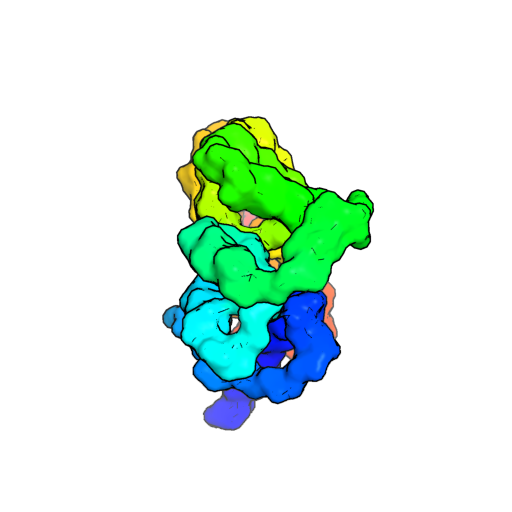P A 1 193 ? -11.516 -5.097 4.659 1.00 89.75 193 TRP A CA 1
ATOM 1655 C C . TRP A 1 193 ? -10.130 -5.551 4.178 1.00 89.75 193 TRP A C 1
ATOM 1657 O O . TRP A 1 193 ? -9.426 -4.773 3.520 1.00 89.75 193 TRP A O 1
ATOM 1667 N N . PRO A 1 194 ? -9.698 -6.787 4.492 1.00 90.56 194 PRO A N 1
ATOM 1668 C CA . PRO A 1 194 ? -10.379 -7.855 5.247 1.00 90.56 194 PRO A CA 1
ATOM 1669 C C . PRO A 1 194 ? -9.992 -7.944 6.740 1.00 90.56 194 PRO A C 1
ATOM 1671 O O . PRO A 1 194 ? -10.184 -8.984 7.361 1.00 90.56 194 PRO A O 1
ATOM 1674 N N . LEU A 1 195 ? -9.403 -6.898 7.323 1.00 90.31 195 LEU A N 1
ATOM 1675 C CA . LEU A 1 195 ? -8.665 -6.988 8.594 1.00 90.31 195 LEU A CA 1
ATOM 1676 C C . LEU A 1 195 ? -9.518 -6.753 9.853 1.00 90.31 195 LEU A C 1
ATOM 1678 O O . LEU A 1 195 ? -8.996 -6.767 10.968 1.00 90.31 195 LEU A O 1
ATOM 1682 N N . GLN A 1 196 ? -10.827 -6.541 9.707 1.00 93.69 196 GLN A N 1
ATOM 1683 C CA . GLN A 1 196 ? -11.708 -6.111 10.803 1.00 93.69 196 GLN A CA 1
ATOM 1684 C C . GLN A 1 196 ? -11.765 -7.080 11.977 1.00 93.69 196 GLN A C 1
ATOM 1686 O O . GLN A 1 196 ? -11.917 -6.640 13.116 1.00 93.69 196 GLN A O 1
ATOM 1691 N N . SER A 1 197 ? -11.604 -8.379 11.729 1.00 93.69 197 SER A N 1
ATOM 1692 C CA . SER A 1 197 ? -11.570 -9.383 12.796 1.00 93.69 197 SER A CA 1
ATOM 1693 C C . SER A 1 197 ? -10.378 -9.222 13.739 1.00 93.69 197 SER A C 1
ATOM 1695 O O . SER A 1 197 ? -10.474 -9.607 14.897 1.00 93.69 197 SER A O 1
ATOM 1697 N N . GLU A 1 198 ? -9.273 -8.640 13.272 1.00 93.56 198 GLU A N 1
ATOM 1698 C CA . GLU A 1 198 ? -8.048 -8.455 14.060 1.00 93.56 198 GLU A CA 1
ATOM 1699 C C . GLU A 1 198 ? -8.039 -7.125 14.828 1.00 93.56 198 GLU A C 1
ATOM 1701 O O . GLU A 1 198 ? -7.212 -6.922 15.719 1.00 93.56 198 GLU A O 1
ATOM 1706 N N . PHE A 1 199 ? -8.976 -6.218 14.524 1.00 95.19 199 PHE A N 1
ATOM 1707 C CA . PHE A 1 199 ? -9.011 -4.865 15.080 1.00 95.19 199 PHE A CA 1
ATOM 1708 C C . PHE A 1 199 ? -8.941 -4.843 16.610 1.00 95.19 199 PHE A C 1
ATOM 1710 O O . PHE A 1 199 ? -8.145 -4.097 17.178 1.00 95.19 199 PHE A O 1
ATOM 1717 N N . LEU A 1 200 ? -9.763 -5.651 17.289 1.00 94.81 200 LEU A N 1
ATOM 1718 C CA . LEU A 1 200 ? -9.833 -5.623 18.750 1.00 94.81 200 LEU A CA 1
ATOM 1719 C C . LEU A 1 200 ? -8.537 -6.126 19.389 1.00 94.81 200 LEU A C 1
ATOM 1721 O O . LEU A 1 200 ? -8.074 -5.531 20.361 1.00 94.81 200 LEU A O 1
ATOM 1725 N N . ASP A 1 201 ? -7.916 -7.165 18.840 1.00 93.94 201 ASP A N 1
ATOM 1726 C CA . ASP A 1 201 ? -6.673 -7.705 19.394 1.00 93.94 201 ASP A CA 1
ATOM 1727 C C . ASP A 1 201 ? -5.500 -6.750 19.181 1.00 93.94 201 ASP A C 1
ATOM 1729 O O . ASP A 1 201 ? -4.708 -6.520 20.097 1.00 93.94 201 ASP A O 1
ATOM 1733 N N . VAL A 1 202 ? -5.455 -6.086 18.028 1.00 92.81 202 VAL A N 1
ATOM 1734 C CA . VAL A 1 202 ? -4.475 -5.027 17.768 1.00 92.81 202 VAL A CA 1
ATOM 1735 C C . VAL A 1 202 ? -4.737 -3.797 18.637 1.00 92.81 202 VAL A C 1
ATOM 1737 O O . VAL A 1 202 ? -3.802 -3.160 19.113 1.00 92.81 202 VAL A O 1
ATOM 1740 N N . SER A 1 203 ? -5.996 -3.462 18.919 1.00 93.94 203 SER A N 1
ATOM 1741 C CA . SER A 1 203 ? -6.315 -2.340 19.811 1.00 93.94 203 SER A CA 1
ATOM 1742 C C . SER A 1 203 ? -5.790 -2.543 21.227 1.00 93.94 203 SER A C 1
ATOM 1744 O O . SER A 1 203 ? -5.281 -1.598 21.828 1.00 93.94 203 SER A O 1
ATOM 1746 N N . LYS A 1 204 ? -5.803 -3.787 21.720 1.00 92.25 204 LYS A N 1
ATOM 1747 C CA . LYS A 1 204 ? -5.215 -4.139 23.017 1.00 92.25 204 LYS A CA 1
ATOM 1748 C C . LYS A 1 204 ? -3.697 -3.961 23.010 1.00 92.25 204 LYS A C 1
ATOM 1750 O O . LYS A 1 204 ? -3.150 -3.465 23.991 1.00 92.25 204 LYS A O 1
ATOM 1755 N N . SER A 1 205 ? -3.012 -4.333 21.924 1.00 91.06 205 SER A N 1
ATOM 1756 C CA . SER A 1 205 ? -1.550 -4.192 21.841 1.00 91.06 205 SER A CA 1
ATOM 1757 C C . SER A 1 205 ? -1.103 -2.739 21.659 1.00 91.06 205 SER A C 1
ATOM 1759 O O . SER A 1 205 ? -0.053 -2.351 22.167 1.00 91.06 205 SER A O 1
ATOM 1761 N N . LEU A 1 206 ? -1.915 -1.917 20.988 1.00 92.44 206 LEU A N 1
ATOM 1762 C CA . LEU A 1 206 ? -1.639 -0.494 20.786 1.00 92.44 206 LEU A CA 1
ATOM 1763 C C . LEU A 1 206 ? -2.023 0.385 21.976 1.00 92.44 206 LEU A C 1
ATOM 1765 O O . LEU A 1 206 ? -1.590 1.535 22.050 1.00 92.44 206 LEU A O 1
ATOM 1769 N N . TRP A 1 207 ? -2.794 -0.153 22.917 1.00 90.81 207 TRP A N 1
ATOM 1770 C CA . TRP A 1 207 ? -3.333 0.573 24.061 1.00 90.81 207 TRP A CA 1
ATOM 1771 C C . TRP A 1 207 ? -2.312 1.410 24.846 1.00 90.81 207 TRP A C 1
ATOM 1773 O O . TRP A 1 207 ? -2.593 2.586 25.080 1.00 90.81 207 TRP A O 1
ATOM 1783 N N . PRO A 1 208 ? -1.101 0.906 25.179 1.00 91.75 208 PRO A N 1
ATOM 1784 C CA . PRO A 1 208 ? -0.093 1.687 25.911 1.00 91.75 208 PRO A CA 1
ATOM 1785 C C . PRO A 1 208 ? 0.401 2.946 25.172 1.00 91.75 208 PRO A C 1
ATOM 1787 O O . PRO A 1 208 ? 1.035 3.826 25.764 1.00 91.75 208 PRO A O 1
ATOM 1790 N N . PHE A 1 209 ? 0.135 3.029 23.868 1.00 92.44 209 PHE A N 1
ATOM 1791 C CA . PHE A 1 209 ? 0.529 4.130 22.993 1.00 92.44 209 PHE A CA 1
ATOM 1792 C C . PHE A 1 209 ? -0.649 5.052 22.642 1.00 92.44 209 PHE A C 1
ATOM 1794 O O . PHE A 1 209 ? -0.454 6.100 22.022 1.00 92.44 209 PHE A O 1
ATOM 1801 N N . MET A 1 210 ? -1.875 4.693 23.035 1.00 91.62 210 MET A N 1
ATOM 1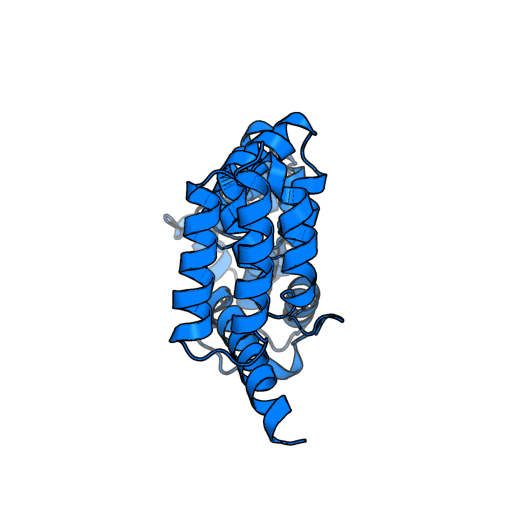802 C CA . MET A 1 210 ? -3.072 5.470 22.740 1.00 91.62 210 MET A CA 1
ATOM 1803 C C . MET A 1 210 ? -3.282 6.608 23.740 1.00 91.62 210 MET A C 1
ATOM 1805 O O . MET A 1 210 ? -2.975 6.518 24.922 1.00 91.62 210 MET A O 1
ATOM 1809 N N . SER A 1 211 ? -3.843 7.705 23.239 1.00 91.00 211 SER A N 1
ATOM 1810 C CA . SER A 1 211 ? -4.292 8.845 24.033 1.00 91.00 211 SER A CA 1
ATOM 1811 C C . SER A 1 211 ? -5.799 8.997 23.852 1.00 91.00 211 SER A C 1
ATOM 1813 O O . SER A 1 211 ? -6.367 8.449 22.905 1.00 91.00 211 SER A O 1
ATOM 1815 N N . ILE A 1 212 ? -6.452 9.800 24.696 1.00 89.50 212 ILE A N 1
ATOM 1816 C CA . ILE A 1 212 ? -7.888 10.102 24.556 1.00 89.50 212 ILE A CA 1
ATOM 1817 C C . ILE A 1 212 ? -8.206 10.616 23.142 1.00 89.50 212 ILE A C 1
ATOM 1819 O O . ILE A 1 212 ? -9.211 10.223 22.549 1.00 89.50 212 ILE A O 1
ATOM 1823 N N . LYS A 1 213 ? -7.313 11.431 22.563 1.00 92.25 213 LYS A N 1
ATOM 1824 C CA . LYS A 1 213 ? -7.435 11.905 21.180 1.00 92.25 213 LYS A CA 1
ATOM 1825 C C . LYS A 1 213 ? -7.417 10.745 20.181 1.00 92.25 213 LYS A C 1
ATOM 1827 O O . LYS A 1 213 ? -8.279 10.692 19.312 1.00 92.25 213 LYS A O 1
ATOM 1832 N N . HIS A 1 214 ? -6.491 9.794 20.324 1.00 93.38 214 HIS A N 1
ATOM 1833 C CA . HIS A 1 214 ? -6.431 8.616 19.451 1.00 93.38 214 HIS A CA 1
ATOM 1834 C C . HIS A 1 214 ? -7.712 7.776 19.521 1.00 93.38 214 HIS A C 1
ATOM 1836 O O . HIS A 1 214 ? -8.216 7.327 18.488 1.00 93.38 214 HIS A O 1
ATOM 1842 N N . CYS A 1 215 ? -8.257 7.588 20.723 1.00 92.12 215 CYS A N 1
ATOM 1843 C CA . CYS A 1 215 ? -9.519 6.881 20.919 1.00 92.12 215 CYS A CA 1
ATOM 1844 C C . CYS A 1 215 ? -10.666 7.608 20.213 1.00 92.12 215 CYS A C 1
ATOM 1846 O O . CYS A 1 215 ? -11.378 7.001 19.415 1.00 92.12 215 CYS A O 1
ATOM 1848 N N . PHE A 1 216 ? -10.794 8.919 20.433 1.00 92.75 216 PHE A N 1
ATOM 1849 C CA . PHE A 1 216 ? -11.821 9.739 19.796 1.00 92.75 216 PHE A CA 1
ATOM 1850 C C . PHE A 1 216 ? -11.724 9.717 18.264 1.00 92.75 216 PHE A C 1
ATOM 1852 O O . PHE A 1 216 ? -12.731 9.519 17.587 1.00 92.75 216 PHE A O 1
ATOM 1859 N N . ASP A 1 217 ? -10.516 9.840 17.708 1.00 93.88 217 ASP A N 1
ATOM 1860 C CA . ASP A 1 217 ? -10.282 9.762 16.262 1.00 93.88 217 ASP A CA 1
ATOM 1861 C C . ASP A 1 217 ? -10.699 8.400 15.684 1.00 93.88 217 ASP A C 1
ATOM 1863 O O . ASP A 1 217 ? -11.240 8.327 14.579 1.00 93.88 217 ASP A O 1
ATOM 1867 N N . THR A 1 218 ? -10.467 7.318 16.432 1.00 95.06 218 THR A N 1
ATOM 1868 C CA . THR A 1 218 ? -10.850 5.954 16.036 1.00 95.06 218 THR A CA 1
ATOM 1869 C C . THR A 1 218 ? -12.368 5.776 16.071 1.00 95.06 218 THR A C 1
ATOM 1871 O O . THR A 1 218 ? -12.949 5.322 15.086 1.00 95.06 218 THR A O 1
ATOM 1874 N N . LEU A 1 219 ? -13.030 6.213 17.149 1.00 94.88 219 LEU A N 1
ATOM 1875 C CA . LEU A 1 219 ? -14.493 6.192 17.276 1.00 94.88 219 LEU A CA 1
ATOM 1876 C C . LEU A 1 219 ? -15.163 6.998 16.159 1.00 94.88 219 LEU A C 1
ATOM 1878 O O . LEU A 1 219 ? -16.068 6.504 15.485 1.00 94.88 219 LEU A O 1
ATOM 1882 N N . LYS A 1 220 ? -14.676 8.221 15.915 1.00 95.50 220 LYS A N 1
ATOM 1883 C CA . LYS A 1 220 ? -15.166 9.093 14.844 1.00 95.50 220 LYS A CA 1
ATOM 1884 C C . LYS A 1 220 ? -15.044 8.419 13.480 1.00 95.50 220 LYS A C 1
ATOM 1886 O O . LYS A 1 220 ? -15.972 8.509 12.681 1.00 95.50 220 LYS A O 1
ATOM 1891 N N . PHE A 1 221 ? -13.933 7.730 13.218 1.00 95.00 221 PHE A N 1
ATOM 1892 C CA . PHE A 1 221 ? -13.752 6.987 11.974 1.00 95.00 221 PHE A CA 1
ATOM 1893 C C . PHE A 1 221 ? -14.744 5.822 11.849 1.00 95.00 221 PHE A C 1
ATOM 1895 O O . PHE A 1 221 ? -15.379 5.692 10.808 1.00 95.00 221 PHE A O 1
ATOM 1902 N N . ILE A 1 222 ? -14.941 5.007 12.893 1.00 96.38 222 ILE A N 1
ATOM 1903 C CA . ILE A 1 222 ? -15.922 3.904 12.859 1.00 96.38 222 ILE A CA 1
ATOM 1904 C C . ILE A 1 222 ? -17.328 4.445 12.565 1.00 96.38 222 ILE A C 1
ATOM 1906 O O . ILE A 1 222 ? -18.023 3.939 11.684 1.00 96.38 222 ILE A O 1
ATOM 1910 N N . ILE A 1 223 ? -17.744 5.500 13.266 1.00 96.44 223 ILE A N 1
ATOM 1911 C CA . ILE A 1 223 ? -19.081 6.076 13.105 1.00 96.44 223 ILE A CA 1
ATOM 1912 C C . ILE A 1 223 ? -19.242 6.672 11.704 1.00 96.44 223 ILE A C 1
ATOM 1914 O O . ILE A 1 223 ? -20.153 6.282 10.976 1.00 96.44 223 ILE A O 1
ATOM 1918 N N . ASN A 1 224 ? -18.352 7.582 11.307 1.00 96.19 224 ASN A N 1
ATOM 1919 C CA . ASN A 1 224 ? -18.529 8.355 10.081 1.00 96.19 224 ASN A CA 1
ATOM 1920 C C . ASN A 1 224 ? -18.203 7.543 8.828 1.00 96.19 224 ASN A C 1
ATOM 1922 O O . ASN A 1 224 ? -18.971 7.569 7.874 1.00 96.19 224 ASN A O 1
ATOM 1926 N N . GLU A 1 225 ? -17.093 6.806 8.832 1.00 94.12 225 GLU A N 1
ATOM 1927 C CA . GLU A 1 225 ? -16.557 6.165 7.625 1.00 94.12 225 GLU A CA 1
ATOM 1928 C C . GLU A 1 225 ? -17.058 4.731 7.437 1.00 94.12 225 GLU A C 1
ATOM 1930 O O . GLU A 1 225 ? -16.951 4.176 6.342 1.00 94.12 225 GLU A O 1
ATOM 1935 N N . ARG A 1 226 ? -17.609 4.106 8.488 1.00 94.06 226 ARG A N 1
ATOM 1936 C CA . ARG A 1 226 ? -18.147 2.739 8.416 1.00 94.06 226 ARG A CA 1
ATOM 1937 C C . ARG A 1 226 ? -19.656 2.710 8.592 1.00 94.06 226 ARG A C 1
ATOM 1939 O O . ARG A 1 226 ? -20.365 2.369 7.646 1.00 94.06 226 ARG A O 1
ATOM 1946 N N . ILE A 1 227 ? -20.151 3.106 9.762 1.00 95.06 227 ILE A N 1
ATOM 1947 C CA . ILE A 1 227 ? -21.572 2.963 10.112 1.00 95.06 227 ILE A CA 1
ATOM 1948 C C . ILE A 1 227 ? -22.450 3.898 9.271 1.00 95.06 227 ILE A C 1
ATOM 1950 O O . ILE A 1 227 ? -23.371 3.429 8.605 1.00 95.06 227 ILE A O 1
ATOM 1954 N N . MET A 1 228 ? -22.153 5.199 9.248 1.00 94.94 228 MET A N 1
ATOM 1955 C CA . MET A 1 228 ? -22.973 6.202 8.551 1.00 94.94 228 MET A CA 1
ATOM 1956 C C . MET A 1 228 ? -22.950 6.040 7.027 1.00 94.94 228 MET A C 1
ATOM 1958 O O . MET A 1 228 ? -23.968 6.251 6.374 1.00 94.94 228 MET A O 1
ATOM 1962 N N . ILE A 1 229 ? -21.823 5.596 6.457 1.00 93.31 229 ILE A N 1
ATOM 1963 C CA . ILE A 1 229 ? -21.716 5.243 5.027 1.00 93.31 229 ILE A CA 1
ATOM 1964 C C . ILE A 1 229 ? -22.481 3.941 4.698 1.00 93.31 229 ILE A C 1
ATOM 1966 O O . ILE A 1 229 ? -22.715 3.619 3.529 1.00 93.31 229 ILE A O 1
ATOM 1970 N N . GLY A 1 230 ? -22.909 3.184 5.713 1.00 92.56 230 GLY A N 1
ATOM 1971 C CA . GLY A 1 230 ? -23.696 1.967 5.541 1.00 92.56 230 GLY A CA 1
ATOM 1972 C C . GLY A 1 230 ? -22.863 0.778 5.069 1.00 92.56 230 GLY A C 1
ATOM 1973 O O . GLY A 1 230 ? -23.349 -0.042 4.284 1.00 92.56 230 GLY A O 1
ATOM 1974 N N . TRP A 1 231 ? -21.607 0.688 5.511 1.00 91.06 231 TRP A N 1
ATOM 1975 C CA . TRP A 1 231 ? -20.792 -0.506 5.307 1.00 91.06 231 TRP A CA 1
ATOM 1976 C C . TRP A 1 231 ? -21.389 -1.708 6.050 1.00 91.06 231 TRP A C 1
ATOM 1978 O O . TRP A 1 231 ? -21.880 -1.586 7.171 1.00 91.06 231 TRP A O 1
ATOM 1988 N N . LYS A 1 232 ? -21.393 -2.870 5.387 1.00 91.94 232 LYS A N 1
ATOM 1989 C CA . LYS A 1 232 ? -22.025 -4.119 5.862 1.00 91.94 232 LYS A CA 1
ATOM 1990 C C . LYS A 1 232 ? -21.114 -5.340 5.711 1.00 91.94 232 LYS A C 1
ATOM 1992 O O . LYS A 1 232 ? -21.580 -6.473 5.778 1.00 91.94 232 LYS A O 1
ATOM 1997 N N . ASP A 1 233 ? -19.842 -5.109 5.420 1.00 90.44 233 ASP A N 1
ATOM 1998 C CA . ASP A 1 233 ? -18.792 -6.121 5.311 1.00 90.44 233 ASP A CA 1
ATOM 1999 C C . ASP A 1 233 ? -18.291 -6.591 6.684 1.00 90.44 233 ASP A C 1
ATOM 2001 O O . ASP A 1 233 ? -17.673 -7.648 6.777 1.00 90.44 233 ASP A O 1
ATOM 2005 N N . PHE A 1 234 ? -18.629 -5.859 7.750 1.00 94.19 234 PHE A N 1
ATOM 2006 C CA . PHE A 1 234 ? -18.399 -6.245 9.137 1.00 94.19 234 PHE A CA 1
ATOM 2007 C C . PHE A 1 234 ? -19.495 -5.690 10.065 1.00 94.19 234 PHE A C 1
ATOM 2009 O O . PHE A 1 234 ? -20.191 -4.735 9.706 1.00 94.19 234 PHE A O 1
ATOM 2016 N N . ASP A 1 235 ? -19.655 -6.258 11.267 1.00 95.19 235 ASP A N 1
ATOM 2017 C CA . ASP A 1 235 ? -20.549 -5.702 12.296 1.00 95.19 235 ASP A CA 1
ATOM 2018 C C . ASP A 1 235 ? -19.849 -4.568 13.057 1.00 95.19 235 ASP A C 1
ATOM 2020 O O . ASP A 1 235 ? -19.299 -4.734 14.146 1.00 95.19 235 ASP A O 1
ATOM 2024 N N . TYR A 1 236 ? -19.845 -3.386 12.442 1.00 95.94 236 TYR A N 1
ATOM 2025 C CA . TYR A 1 236 ? -19.200 -2.206 13.011 1.00 95.94 236 TYR A CA 1
ATOM 2026 C C . TYR A 1 236 ? -19.896 -1.669 14.265 1.00 95.94 236 TYR A C 1
ATOM 2028 O O . TYR A 1 236 ? -19.251 -0.992 15.060 1.00 95.94 236 TYR A O 1
ATOM 2036 N N . VAL A 1 237 ? -21.186 -1.961 14.464 1.00 96.06 237 VAL A N 1
ATOM 2037 C CA . VAL A 1 237 ? -21.911 -1.539 15.673 1.00 96.06 237 VAL A CA 1
ATOM 2038 C C . VAL A 1 237 ? -21.472 -2.387 16.860 1.00 96.06 237 VAL A C 1
ATOM 2040 O O . VAL A 1 237 ? -21.223 -1.837 17.932 1.00 96.06 237 VAL A O 1
ATOM 2043 N N . LEU A 1 238 ? -21.350 -3.704 16.676 1.00 95.94 238 LEU A N 1
ATOM 2044 C CA . LEU A 1 238 ? -20.805 -4.591 17.699 1.00 95.94 238 LEU A CA 1
ATOM 2045 C C . LEU A 1 238 ? -19.336 -4.263 17.987 1.00 95.94 238 LEU A C 1
ATOM 2047 O O . LEU A 1 238 ? -18.991 -4.033 19.141 1.00 95.94 238 LEU A O 1
ATOM 2051 N N . LEU A 1 239 ? -18.507 -4.113 16.945 1.00 96.12 239 LEU A N 1
ATOM 2052 C CA . LEU A 1 239 ? -17.100 -3.722 17.095 1.00 96.12 239 LEU A CA 1
ATOM 2053 C C . LEU A 1 239 ? -16.949 -2.412 17.880 1.00 96.12 239 LEU A C 1
ATOM 2055 O O . LEU A 1 239 ? -16.078 -2.309 18.741 1.00 96.12 239 LEU A O 1
ATOM 2059 N N . LEU A 1 240 ? -17.802 -1.415 17.611 1.00 94.69 240 LEU A N 1
ATOM 2060 C CA . LEU A 1 240 ? -17.801 -0.143 18.334 1.00 94.69 240 LEU A CA 1
ATOM 2061 C C . LEU A 1 240 ? -18.134 -0.330 19.820 1.00 94.69 240 LEU A C 1
ATOM 2063 O O . LEU A 1 240 ? -17.463 0.259 20.663 1.00 94.69 240 LEU A O 1
ATOM 2067 N N . LYS A 1 241 ? -19.146 -1.148 20.141 1.00 93.31 241 LYS A N 1
ATOM 2068 C CA . LYS A 1 241 ? -19.528 -1.454 21.531 1.00 93.31 241 LYS A CA 1
ATOM 2069 C C . LYS A 1 241 ? -18.403 -2.157 22.280 1.00 93.31 241 LYS A C 1
ATOM 2071 O O . LYS A 1 241 ? -18.107 -1.781 23.409 1.00 93.31 241 LYS A O 1
ATOM 2076 N N . ASP A 1 242 ? -17.760 -3.132 21.647 1.00 93.44 242 ASP A N 1
ATOM 2077 C CA . ASP A 1 242 ? -16.661 -3.881 22.257 1.00 93.44 242 ASP A CA 1
ATOM 2078 C C . ASP A 1 242 ? -15.432 -2.987 22.471 1.00 93.44 242 ASP A C 1
ATOM 2080 O O . ASP A 1 242 ? -14.768 -3.055 23.506 1.00 93.44 242 ASP A O 1
ATOM 2084 N N . PHE A 1 243 ? -15.145 -2.092 21.524 1.00 92.00 243 PHE A N 1
ATOM 2085 C CA . PHE A 1 243 ? -14.076 -1.108 21.669 1.00 92.00 243 PHE A CA 1
ATOM 2086 C C . PHE A 1 243 ? -14.374 -0.085 22.785 1.00 92.00 243 PHE A C 1
ATOM 2088 O O . PHE A 1 243 ? -13.489 0.228 23.581 1.00 92.00 243 PHE A O 1
ATOM 2095 N N . ASP A 1 244 ? -15.621 0.381 22.910 1.00 86.75 244 ASP A N 1
ATOM 2096 C CA . ASP A 1 244 ? -16.055 1.298 23.977 1.00 86.75 244 ASP A CA 1
ATOM 2097 C C . ASP A 1 244 ? -16.085 0.650 25.370 1.00 86.75 244 ASP A C 1
ATOM 2099 O O . ASP A 1 244 ? -15.683 1.257 26.364 1.00 86.75 244 ASP A O 1
ATOM 2103 N N . ALA A 1 245 ? -16.464 -0.625 25.464 1.00 85.31 245 ALA A N 1
ATOM 2104 C CA . ALA A 1 245 ? -16.372 -1.370 26.717 1.00 85.31 245 ALA A CA 1
ATOM 2105 C C . ALA A 1 245 ? -14.925 -1.407 27.243 1.00 85.31 245 ALA A C 1
ATOM 2107 O O . ALA A 1 245 ? -14.689 -1.213 28.437 1.00 85.31 245 ALA A O 1
ATOM 2108 N N . ASN A 1 246 ? -13.947 -1.559 26.344 1.00 76.88 246 ASN A N 1
ATOM 2109 C CA . ASN A 1 246 ? -12.528 -1.521 26.696 1.00 76.88 246 ASN A CA 1
ATOM 2110 C C . ASN A 1 246 ? -12.036 -0.112 27.081 1.00 76.88 246 ASN A C 1
ATOM 2112 O O . ASN A 1 246 ? -11.132 0.004 27.909 1.00 76.88 246 ASN A O 1
ATOM 2116 N N . LEU A 1 247 ? -12.657 0.960 26.568 1.00 75.38 247 LEU A N 1
ATOM 2117 C CA . LEU A 1 247 ? -12.367 2.343 26.976 1.00 75.38 247 LEU A CA 1
ATOM 2118 C C . LEU A 1 247 ? -12.715 2.606 28.445 1.00 75.38 247 LEU A C 1
ATOM 2120 O O . LEU A 1 247 ? -11.993 3.328 29.130 1.00 75.38 247 LEU A O 1
ATOM 2124 N N . ASN A 1 248 ? -13.792 2.015 28.962 1.00 62.88 248 ASN A N 1
ATOM 2125 C CA . ASN A 1 248 ? -14.208 2.242 30.349 1.00 62.88 248 ASN A CA 1
ATOM 2126 C C . ASN A 1 248 ? -13.269 1.594 31.380 1.00 62.88 248 ASN A C 1
ATOM 2128 O O . ASN A 1 248 ? -13.176 2.088 32.502 1.00 62.88 248 ASN A O 1
ATOM 2132 N N . ASN A 1 249 ? -12.490 0.584 30.984 1.00 59.03 249 ASN A N 1
ATOM 2133 C CA . ASN A 1 249 ? -11.449 -0.001 31.83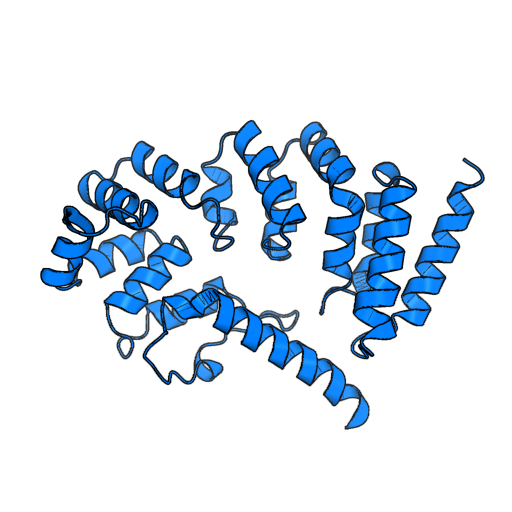3 1.00 59.03 249 ASN A CA 1
ATOM 2134 C C . ASN A 1 249 ? -10.253 0.949 32.074 1.00 59.03 249 ASN A C 1
ATOM 2136 O O . ASN A 1 249 ? -9.486 0.720 33.003 1.00 59.03 249 ASN A O 1
ATOM 2140 N N . LEU A 1 250 ? -10.105 2.029 31.289 1.00 54.22 250 LEU A N 1
ATOM 2141 C CA . LEU A 1 250 ? -9.045 3.037 31.460 1.00 54.22 250 LEU A CA 1
ATOM 2142 C C . LEU A 1 250 ? -9.349 4.114 32.497 1.00 54.22 250 LEU A C 1
ATOM 2144 O O . LEU A 1 250 ? -8.418 4.732 32.992 1.00 54.22 250 LEU A O 1
ATOM 2148 N N . LYS A 1 251 ? -10.617 4.377 32.827 1.00 51.56 251 LYS A N 1
ATOM 2149 C CA . LYS A 1 251 ? -10.951 5.424 33.813 1.00 51.56 251 LYS A CA 1
ATOM 2150 C C . LYS A 1 251 ? -10.524 5.060 35.245 1.00 51.56 251 LYS A C 1
ATOM 2152 O O . LYS A 1 251 ? -10.667 5.888 36.137 1.00 51.56 251 LYS A O 1
ATOM 2157 N N . ASN A 1 252 ? -10.017 3.840 35.443 1.00 45.94 252 ASN A N 1
ATOM 2158 C CA . ASN A 1 252 ? -9.586 3.277 36.722 1.00 45.94 252 ASN A CA 1
ATOM 2159 C C . ASN A 1 252 ? -8.053 3.091 36.830 1.00 45.94 252 ASN A C 1
ATOM 2161 O O . ASN A 1 252 ? -7.602 2.455 37.783 1.00 45.94 252 ASN A O 1
ATOM 2165 N N . LEU A 1 253 ? -7.272 3.608 35.870 1.00 46.00 253 LEU A N 1
ATOM 2166 C CA . LEU A 1 253 ? -5.803 3.718 35.902 1.00 46.00 253 LEU A CA 1
ATOM 2167 C C . LEU A 1 253 ? -5.401 5.196 35.946 1.00 46.00 253 LEU A C 1
ATOM 2169 O O . LEU A 1 253 ? -4.391 5.495 36.619 1.00 46.00 253 LEU A O 1
#

Nearest PDB structures (foldseek):
  4wne-assembly1_A  TM=3.027E-01  e=2.624E+00  Homo sapiens
  4a1s-assembly1_B  TM=2.549E-01  e=4.509E+00  Drosophila melanogaster
  5a7d-assembly4_D  TM=2.523E-01  e=4.935E+00  Drosophila melanogaster

Organism: NCBI:txid2747483

pLDDT: mean 85.46, std 10.54, range [45.94, 96.44]

Mean predicted aligned error: 6.57 Å